Protein AF-A0A244CNV4-F1 (afdb_monomer_lite)

Radius of gyration: 33.6 Å; chains: 1; bounding box: 74×30×123 Å

Foldseek 3Di:
DVLLVLLLVLLVLLVVLLVLLVVLLVCCVVPVDPVSLVSNVVSLVVNLVSLVVNCVSCVVPPVVNVLSVLLNVLSVLLNVLSVQLSVLVVVLVVLVVVLVVLLVVLLVVCVVPVVLNVLSVVLVVVLVVLVPDQFRDLVVNVVVSVVSVVVNCVPDDPVSNVSVVSSVVSSVVNSVSSVQSNRHCCHHSNVSNVVSSVSSVVSSVVSSVVSVVVVVVVVVVVVVVVVVVVVVVVVVVVVVVVVVVVVPDDDD

Sequence (252 aa):
MLTILSATKNTEALTHSLLLLRRHEKDFMLRHKKHYLSEHQTIVKEMQSTISQLKAQLAELDVTYTKLNTILNSIQEYQVAFAHFAQLHQQKYTLMQDIEAQSALISNALADAPLSLIIFHTLSQEIHQALLLPRFDAKENVTHFEHKKAALIAILTPAQHRLFEQYETLIYQLFTLEVKLGSNENKGAEGQLRTSVHFSEQQITQLSLSVRQETETQLRQSGYVMLLSLTIMHCILISLLVFLITRQQPKT

Organism: Pseudoalteromonas ulvae (NCBI:txid107327)

Secondary structure (DSSP, 8-state):
-HHHHHHHHHHHHHHHHHHHHHHHHHHHHHH--THHHHHHHHHHHHHHHHHHHHHHHTTT-HHHHHHHHHHHHHHHHHHHHHHHHHHHHHHHHHHHHHHHHHHHHHHHHTTT-HHHHHHHHHHHHHHHHHHTSSS--HHHHHHHHHHHHHHHHTT--HHHHHHHHHHHHHHHHHHHHHHHHHSSTTSHHHHHHHHHHHHHHHHHHHHHHHHHHHHHHHHHHHHHHHHHHHHHHHHHHHHHHHHHHHHHS---

Structure (mmCIF, N/CA/C/O backbone):
data_AF-A0A244CNV4-F1
#
_entry.id   AF-A0A244CNV4-F1
#
loop_
_atom_site.group_PDB
_atom_site.id
_atom_site.type_symbol
_atom_site.label_atom_id
_atom_site.label_alt_id
_atom_site.label_comp_id
_atom_site.label_asym_id
_atom_site.label_entity_id
_atom_site.label_seq_id
_atom_site.pdbx_PDB_ins_code
_atom_site.Cartn_x
_atom_site.Cartn_y
_atom_site.Cartn_z
_atom_site.occupancy
_atom_site.B_iso_or_equiv
_atom_site.auth_seq_id
_atom_site.auth_comp_id
_atom_site.auth_asym_id
_atom_site.auth_atom_id
_atom_site.pdbx_PDB_model_num
ATOM 1 N N . MET A 1 1 ? -23.952 -5.547 34.673 1.00 58.28 1 MET A N 1
ATOM 2 C CA . MET A 1 1 ? -22.670 -6.259 34.908 1.00 58.28 1 MET A CA 1
ATOM 3 C C . MET A 1 1 ? -22.255 -7.147 33.727 1.00 58.28 1 MET A C 1
ATOM 5 O O . MET A 1 1 ? -21.176 -6.917 33.202 1.00 58.28 1 MET A O 1
ATOM 9 N N . LEU A 1 2 ? -23.083 -8.099 33.259 1.00 62.97 2 LEU A N 1
ATOM 10 C CA . LEU A 1 2 ? -22.736 -8.987 32.126 1.00 62.97 2 LEU A CA 1
ATOM 11 C C . LEU A 1 2 ? -22.475 -8.239 30.802 1.00 62.97 2 LEU A C 1
ATOM 13 O O . LEU A 1 2 ? -21.466 -8.502 30.154 1.00 62.97 2 LEU A O 1
ATOM 17 N N . THR A 1 3 ? -23.316 -7.260 30.446 1.00 74.44 3 THR A N 1
ATOM 18 C CA . THR A 1 3 ? -23.170 -6.452 29.216 1.00 74.44 3 THR A CA 1
ATOM 19 C C . THR A 1 3 ? -21.852 -5.677 29.180 1.00 74.44 3 THR A C 1
ATOM 21 O O . THR A 1 3 ? -21.140 -5.702 28.179 1.00 74.44 3 THR A O 1
ATOM 24 N N . ILE A 1 4 ? -21.474 -5.056 30.301 1.00 73.94 4 ILE A N 1
ATOM 25 C CA . ILE A 1 4 ? -20.216 -4.310 30.417 1.00 73.94 4 ILE A CA 1
ATOM 26 C C . ILE A 1 4 ? -18.999 -5.228 30.328 1.00 73.94 4 ILE A C 1
ATOM 28 O O . ILE A 1 4 ? -18.086 -4.938 29.566 1.00 73.94 4 ILE A O 1
ATOM 32 N N . LEU A 1 5 ? -18.996 -6.357 31.045 1.00 75.56 5 LEU A N 1
ATOM 33 C CA . LEU A 1 5 ? -17.878 -7.302 30.989 1.00 75.56 5 LEU A CA 1
ATOM 34 C C . LEU A 1 5 ? -17.657 -7.822 29.559 1.00 75.56 5 LEU A C 1
ATOM 36 O O . LEU A 1 5 ? -16.520 -7.921 29.098 1.00 75.56 5 LEU A O 1
ATOM 40 N N . SER A 1 6 ? -18.746 -8.109 28.837 1.00 79.44 6 SER A N 1
ATOM 41 C CA . SER A 1 6 ? -18.666 -8.501 27.429 1.00 79.44 6 SER A CA 1
ATOM 42 C C . SER A 1 6 ? -18.181 -7.368 26.519 1.00 79.44 6 SER A C 1
ATOM 44 O O . SER A 1 6 ? -17.376 -7.621 25.625 1.00 79.44 6 SER A O 1
ATOM 46 N N . ALA A 1 7 ? -18.593 -6.122 26.778 1.00 81.19 7 ALA A N 1
ATOM 47 C CA . ALA A 1 7 ? -18.135 -4.963 26.019 1.00 81.19 7 ALA A CA 1
ATOM 48 C C . ALA A 1 7 ? -16.626 -4.739 26.201 1.00 81.19 7 ALA A C 1
ATOM 50 O O . ALA A 1 7 ? -15.919 -4.557 25.212 1.00 81.19 7 ALA A O 1
ATOM 51 N N . THR A 1 8 ? -16.112 -4.852 27.430 1.00 83.81 8 THR A N 1
ATOM 52 C CA . THR A 1 8 ? -14.674 -4.758 27.723 1.00 83.81 8 THR A CA 1
ATOM 53 C C . THR A 1 8 ? -13.888 -5.819 26.957 1.00 83.81 8 THR A C 1
ATOM 55 O O . THR A 1 8 ? -12.985 -5.474 26.194 1.00 83.81 8 THR A O 1
ATOM 58 N N . LYS A 1 9 ? -14.300 -7.091 27.047 1.00 88.69 9 LYS A N 1
ATOM 59 C CA . LYS A 1 9 ? -13.667 -8.196 26.309 1.00 88.69 9 LYS A CA 1
ATOM 60 C C . LYS A 1 9 ? -13.651 -7.953 24.794 1.00 88.69 9 LYS A C 1
ATOM 62 O O . LYS A 1 9 ? -12.641 -8.192 24.136 1.00 88.69 9 LYS A O 1
ATOM 67 N N . ASN A 1 10 ? -14.751 -7.453 24.235 1.00 89.19 10 ASN A N 1
ATOM 68 C CA . ASN A 1 10 ? -14.837 -7.149 22.809 1.00 89.19 10 ASN A CA 1
ATOM 69 C C . ASN A 1 10 ? -13.906 -5.989 22.414 1.00 89.19 10 ASN A C 1
ATOM 71 O O . ASN A 1 10 ? -13.258 -6.058 21.373 1.00 89.19 10 ASN A O 1
ATOM 75 N N . THR A 1 11 ? -13.766 -4.949 23.245 1.00 88.50 11 THR A N 1
ATOM 76 C CA . THR A 1 11 ? -12.802 -3.864 22.975 1.00 88.50 11 THR A CA 1
ATOM 77 C C . THR A 1 11 ? -11.339 -4.312 23.067 1.00 88.50 11 THR A C 1
ATOM 79 O O . THR A 1 11 ? -10.511 -3.866 22.269 1.00 88.50 11 THR A O 1
ATOM 82 N N . GLU A 1 12 ? -11.011 -5.234 23.975 1.00 90.38 12 GLU A N 1
ATOM 83 C CA . GLU A 1 12 ? -9.687 -5.867 24.042 1.00 90.38 12 GLU A CA 1
ATOM 84 C C . GLU A 1 12 ? -9.406 -6.695 22.780 1.00 90.38 12 GLU A C 1
ATOM 86 O O . GLU A 1 12 ? -8.339 -6.565 22.177 1.00 90.38 12 GLU A O 1
ATOM 91 N N . ALA A 1 13 ? -10.390 -7.475 22.318 1.00 92.62 13 ALA A N 1
ATOM 92 C CA . ALA A 1 13 ? -10.289 -8.242 21.078 1.00 92.62 13 ALA A CA 1
ATOM 93 C C . ALA A 1 13 ? -10.075 -7.342 19.846 1.00 92.62 13 ALA A C 1
ATOM 95 O O . ALA A 1 13 ? -9.252 -7.664 18.984 1.00 92.62 13 ALA A O 1
ATOM 96 N N . LEU A 1 14 ? -10.748 -6.187 19.776 1.00 93.75 14 LEU A N 1
ATOM 97 C CA . LEU A 1 14 ? -10.533 -5.199 18.710 1.00 93.75 14 LEU A CA 1
ATOM 98 C C . LEU A 1 14 ? -9.121 -4.608 18.745 1.00 93.75 14 LEU A C 1
ATOM 100 O O . LEU A 1 14 ? -8.489 -4.470 17.699 1.00 93.75 14 LEU A O 1
ATOM 104 N N . THR A 1 15 ? -8.609 -4.308 19.939 1.00 93.06 15 THR A N 1
ATOM 105 C CA . THR A 1 15 ? -7.246 -3.785 20.119 1.00 93.06 15 THR A CA 1
ATOM 106 C C . THR A 1 15 ? -6.203 -4.811 19.675 1.00 93.06 15 THR A C 1
ATOM 108 O O . THR A 1 15 ? -5.272 -4.481 18.945 1.00 93.06 15 THR A O 1
ATOM 111 N N . HIS A 1 16 ? -6.383 -6.080 20.048 1.00 95.38 16 HIS A N 1
ATOM 112 C CA . HIS A 1 16 ? -5.511 -7.165 19.602 1.00 95.38 16 HIS A CA 1
ATOM 113 C C . HIS A 1 16 ? -5.562 -7.364 18.079 1.00 95.38 16 HIS A C 1
ATOM 115 O O . HIS A 1 16 ? -4.523 -7.463 17.426 1.00 95.38 16 HIS A O 1
ATOM 121 N N . SER A 1 17 ? -6.763 -7.371 17.497 1.00 96.06 17 SER A N 1
ATOM 122 C CA . SER A 1 17 ? -6.957 -7.528 16.050 1.00 96.06 17 SER A CA 1
ATOM 123 C C . SER A 1 17 ? -6.261 -6.418 15.265 1.00 96.06 17 SER A C 1
ATOM 125 O O . SER A 1 17 ? -5.604 -6.682 14.262 1.00 96.06 17 SER A O 1
ATOM 127 N N . LEU A 1 18 ? -6.309 -5.183 15.765 1.00 94.88 18 LEU A N 1
ATOM 128 C CA . LEU A 1 18 ? -5.608 -4.055 15.165 1.00 94.88 18 LEU A CA 1
ATOM 129 C C . LEU A 1 18 ? -4.084 -4.255 15.124 1.00 94.88 18 LEU A C 1
ATOM 131 O O . LEU A 1 18 ? -3.453 -3.966 14.107 1.00 94.88 18 LEU A O 1
ATOM 135 N N . LEU A 1 19 ? -3.492 -4.809 16.188 1.00 95.50 19 LEU A N 1
ATOM 136 C CA . LEU A 1 19 ? -2.065 -5.153 16.214 1.00 95.50 19 LEU A CA 1
ATOM 137 C C . LEU A 1 19 ? -1.717 -6.250 15.199 1.00 95.50 19 LEU A C 1
ATOM 139 O O . LEU A 1 19 ? -0.646 -6.204 14.590 1.00 95.50 19 LEU A O 1
ATOM 143 N N . LEU A 1 20 ? -2.612 -7.219 14.986 1.00 96.44 20 LEU A N 1
ATOM 144 C CA . LEU A 1 20 ? -2.440 -8.227 13.939 1.00 96.44 20 LEU A CA 1
ATOM 145 C C . LEU A 1 20 ? -2.527 -7.609 12.541 1.00 96.44 20 LEU A C 1
ATOM 147 O O . LEU A 1 20 ? -1.660 -7.892 11.717 1.00 96.44 20 LEU A O 1
ATOM 151 N N . LEU A 1 21 ? -3.486 -6.710 12.280 1.00 96.38 21 LEU A N 1
ATOM 152 C CA . LEU A 1 21 ? -3.553 -5.984 11.004 1.00 96.38 21 LEU A CA 1
ATOM 153 C C . LEU A 1 21 ? -2.239 -5.247 10.715 1.00 96.38 21 LEU A C 1
ATOM 155 O O . LEU A 1 21 ? -1.691 -5.386 9.624 1.00 96.38 21 LEU A O 1
ATOM 159 N N . ARG A 1 22 ? -1.695 -4.529 11.709 1.00 95.62 22 ARG A N 1
ATOM 160 C CA . ARG A 1 22 ? -0.387 -3.851 11.618 1.00 95.62 22 ARG A CA 1
ATOM 161 C C . ARG A 1 22 ? 0.747 -4.817 11.302 1.00 95.62 22 ARG A C 1
ATOM 163 O O . ARG A 1 22 ? 1.649 -4.480 10.541 1.00 95.62 22 ARG A O 1
ATOM 170 N N . ARG A 1 23 ? 0.735 -6.000 11.919 1.00 96.50 23 ARG A N 1
ATOM 171 C CA . ARG A 1 23 ? 1.749 -7.032 11.684 1.00 96.50 23 ARG A CA 1
ATOM 172 C C . ARG A 1 23 ? 1.694 -7.525 10.241 1.00 96.50 23 ARG A C 1
ATOM 174 O O . ARG A 1 23 ? 2.716 -7.460 9.570 1.00 96.50 23 ARG A O 1
ATOM 181 N N . HIS A 1 24 ? 0.523 -7.939 9.757 1.00 95.81 24 HIS A N 1
ATOM 182 C CA . HIS A 1 24 ? 0.368 -8.421 8.381 1.00 95.81 24 HIS A CA 1
ATOM 183 C C . HIS A 1 24 ? 0.689 -7.329 7.348 1.00 95.81 24 HIS A C 1
ATOM 185 O O . HIS A 1 24 ? 1.320 -7.621 6.335 1.00 95.81 24 HIS A O 1
ATOM 191 N N . GLU A 1 25 ? 0.330 -6.068 7.614 1.00 96.00 25 GLU A N 1
ATOM 192 C CA . GLU A 1 25 ? 0.728 -4.922 6.783 1.00 96.00 25 GLU A CA 1
ATOM 193 C C . GLU A 1 25 ? 2.257 -4.796 6.690 1.00 96.00 25 GLU A C 1
ATOM 195 O O . GLU A 1 25 ? 2.814 -4.771 5.592 1.00 96.00 25 GLU A O 1
ATOM 200 N N . LYS A 1 26 ? 2.953 -4.772 7.834 1.00 94.62 26 LYS A N 1
ATOM 201 C CA . LYS A 1 26 ? 4.420 -4.662 7.879 1.00 94.62 26 LYS A CA 1
ATOM 202 C C . LYS A 1 26 ? 5.111 -5.858 7.234 1.00 94.62 26 LYS A C 1
ATOM 204 O O . LYS A 1 26 ? 6.075 -5.687 6.493 1.00 94.62 26 LYS A O 1
ATOM 209 N N . ASP A 1 27 ? 4.616 -7.066 7.480 1.00 96.31 27 ASP A N 1
ATOM 210 C CA . ASP A 1 27 ? 5.144 -8.271 6.849 1.00 96.31 27 ASP A CA 1
ATOM 211 C C . ASP A 1 27 ? 4.937 -8.255 5.326 1.00 96.31 27 ASP A C 1
ATOM 213 O O . ASP A 1 27 ? 5.832 -8.666 4.582 1.00 96.31 27 ASP A O 1
ATOM 217 N N . PHE A 1 28 ? 3.811 -7.720 4.838 1.00 95.31 28 PHE A N 1
ATOM 218 C CA . PHE A 1 28 ? 3.616 -7.479 3.410 1.00 95.31 28 PHE A CA 1
ATOM 219 C C . PHE A 1 28 ? 4.629 -6.470 2.862 1.00 95.31 28 PHE A C 1
ATOM 221 O O . PHE A 1 28 ? 5.240 -6.739 1.831 1.00 95.31 28 PHE A O 1
ATOM 228 N N . MET A 1 29 ? 4.846 -5.343 3.543 1.00 89.88 29 MET A N 1
ATOM 229 C CA . MET A 1 29 ? 5.815 -4.328 3.112 1.00 89.88 29 MET A CA 1
ATOM 230 C C . MET A 1 29 ? 7.244 -4.877 3.037 1.00 89.88 29 MET A C 1
ATOM 232 O O . MET A 1 29 ? 7.992 -4.498 2.144 1.00 89.88 29 MET A O 1
ATOM 236 N N . LEU A 1 30 ? 7.616 -5.792 3.935 1.00 89.81 30 LEU A N 1
ATOM 237 C CA . LEU A 1 30 ? 8.957 -6.382 3.978 1.00 89.81 30 LEU A CA 1
ATOM 238 C C . LEU A 1 30 ? 9.156 -7.544 3.000 1.00 89.81 30 LEU A C 1
ATOM 240 O O . LEU A 1 30 ? 10.283 -7.826 2.598 1.00 89.81 30 LEU A O 1
ATOM 244 N N . ARG A 1 31 ? 8.093 -8.293 2.687 1.00 92.00 31 ARG A N 1
ATOM 245 C CA . ARG A 1 31 ? 8.207 -9.592 1.997 1.00 92.00 31 ARG A CA 1
ATOM 246 C C . ARG A 1 31 ? 7.434 -9.663 0.684 1.00 92.00 31 ARG A C 1
ATOM 248 O O . ARG A 1 31 ? 7.601 -10.635 -0.046 1.00 92.00 31 ARG A O 1
ATOM 255 N N . HIS A 1 32 ? 6.546 -8.707 0.424 1.00 88.62 32 HIS A N 1
ATOM 256 C CA . HIS A 1 32 ? 5.694 -8.597 -0.766 1.00 88.62 32 HIS A CA 1
ATOM 257 C C . HIS A 1 32 ? 4.866 -9.854 -1.082 1.00 88.62 32 HIS A C 1
ATOM 259 O O . HIS A 1 32 ? 4.530 -10.132 -2.231 1.00 88.62 32 HIS A O 1
ATOM 265 N N . LYS A 1 33 ? 4.519 -10.654 -0.063 1.00 91.25 33 LYS A N 1
ATOM 266 C CA . LYS A 1 33 ? 3.776 -11.905 -0.264 1.00 91.25 33 LYS A CA 1
ATOM 267 C C . LYS A 1 33 ? 2.270 -11.678 -0.185 1.00 91.25 33 LYS A C 1
ATOM 269 O O . LYS A 1 33 ? 1.752 -11.240 0.837 1.00 91.25 33 LYS A O 1
ATOM 274 N N . LYS A 1 34 ? 1.552 -12.119 -1.220 1.00 90.50 34 LYS A N 1
ATOM 275 C CA . LYS A 1 34 ? 0.092 -11.967 -1.347 1.00 90.50 34 LYS A CA 1
ATOM 276 C C . LYS A 1 34 ? -0.727 -12.536 -0.175 1.00 90.50 34 LYS A C 1
ATOM 278 O O . LYS A 1 34 ? -1.786 -11.995 0.119 1.00 90.50 34 LYS A O 1
ATOM 283 N N . HIS A 1 35 ? -0.262 -13.589 0.507 1.00 94.12 35 HIS A N 1
ATOM 284 C CA . HIS A 1 35 ? -1.018 -14.201 1.615 1.00 94.12 35 HIS A CA 1
ATOM 285 C C . HIS A 1 35 ? -1.283 -13.240 2.791 1.00 94.12 35 HIS A C 1
ATOM 287 O O . HIS A 1 35 ? -2.326 -13.349 3.434 1.00 94.12 35 HIS A O 1
ATOM 293 N N . TYR A 1 36 ? -0.428 -12.237 3.011 1.00 94.81 36 TYR A N 1
ATOM 294 C CA . TYR A 1 36 ? -0.656 -11.224 4.044 1.00 94.81 36 TYR A CA 1
ATOM 295 C C . TYR A 1 36 ? -1.911 -10.375 3.783 1.00 94.81 36 TYR A C 1
ATOM 297 O O . TYR A 1 36 ? -2.551 -9.923 4.728 1.00 94.81 36 TYR A O 1
ATOM 305 N N . LEU A 1 37 ? -2.330 -10.210 2.519 1.00 92.75 37 LEU A N 1
ATOM 306 C CA . LEU A 1 37 ? -3.592 -9.535 2.189 1.00 92.75 37 LEU A CA 1
ATOM 307 C C . LEU A 1 37 ? -4.787 -10.382 2.621 1.00 92.75 37 LEU A C 1
ATOM 309 O O . LEU A 1 37 ? -5.737 -9.850 3.188 1.00 92.75 37 LEU A O 1
ATOM 313 N N . SER A 1 38 ? -4.751 -11.693 2.366 1.00 94.19 38 SER A N 1
ATOM 314 C CA . SER A 1 38 ? -5.836 -12.592 2.775 1.00 94.19 38 SER A CA 1
ATOM 315 C C . SER A 1 38 ? -5.941 -12.719 4.295 1.00 94.19 38 SER A C 1
ATOM 317 O O . SER A 1 38 ? -7.051 -12.737 4.828 1.00 94.19 38 SER A O 1
ATOM 319 N N . GLU A 1 39 ? -4.810 -12.748 5.004 1.00 96.38 39 GLU A N 1
ATOM 320 C CA . GLU A 1 39 ? -4.794 -12.734 6.471 1.00 96.38 39 GLU A CA 1
ATOM 321 C C . GLU A 1 39 ? -5.369 -11.419 7.008 1.00 96.38 39 GLU A C 1
ATOM 323 O O . GLU A 1 39 ? -6.309 -11.437 7.801 1.00 96.38 39 GLU A O 1
ATOM 328 N N . HIS A 1 40 ? -4.915 -10.276 6.483 1.00 96.19 40 HIS A N 1
ATOM 329 C CA . HIS A 1 40 ? -5.463 -8.966 6.833 1.00 96.19 40 HIS A CA 1
ATOM 330 C C . HIS A 1 40 ? -6.982 -8.891 6.594 1.00 96.19 40 HIS A C 1
ATOM 332 O O . HIS A 1 40 ? -7.732 -8.420 7.445 1.00 96.19 40 HIS A O 1
ATOM 338 N N . GLN A 1 41 ? -7.475 -9.380 5.452 1.00 95.19 41 GLN A N 1
ATOM 339 C CA . GLN A 1 41 ? -8.911 -9.419 5.151 1.00 95.19 41 GLN A CA 1
ATOM 340 C C . GLN A 1 41 ? -9.701 -10.308 6.118 1.00 95.19 41 GLN A C 1
ATOM 342 O O . GLN A 1 41 ? -10.852 -9.997 6.422 1.00 95.19 41 GLN A O 1
ATOM 347 N N . THR A 1 42 ? -9.104 -11.402 6.589 1.00 97.31 42 THR A N 1
ATOM 348 C CA . THR A 1 42 ? -9.731 -12.305 7.563 1.00 97.31 42 THR A CA 1
ATOM 349 C C . THR A 1 42 ? -9.909 -11.598 8.902 1.00 97.31 42 THR A C 1
ATOM 351 O O . THR A 1 42 ? -11.028 -11.527 9.405 1.00 97.31 42 THR A O 1
ATOM 354 N N . ILE A 1 43 ? -8.854 -10.954 9.405 1.00 97.31 43 ILE A N 1
ATOM 355 C CA . ILE A 1 43 ? -8.912 -10.182 10.652 1.00 97.31 43 ILE A CA 1
ATOM 356 C C . ILE A 1 43 ? -9.904 -9.010 10.543 1.00 97.31 43 ILE A C 1
ATOM 358 O O . ILE A 1 43 ? -10.674 -8.765 11.469 1.00 97.31 43 ILE A O 1
ATOM 362 N N . VAL A 1 44 ? -9.976 -8.316 9.398 1.00 97.25 44 VAL A N 1
ATOM 363 C CA . VAL A 1 44 ? -10.988 -7.261 9.180 1.00 97.25 44 VAL A CA 1
ATOM 364 C C . VAL A 1 44 ? -12.415 -7.803 9.334 1.00 97.25 44 VAL A C 1
ATOM 366 O O . VAL A 1 44 ? -13.240 -7.166 9.990 1.00 97.25 44 VAL A O 1
ATOM 369 N N . LYS A 1 45 ? -12.716 -8.990 8.790 1.00 96.50 45 LYS A N 1
ATOM 370 C CA . LYS A 1 45 ? -14.041 -9.621 8.938 1.00 96.50 45 LYS A CA 1
ATOM 371 C C . LYS A 1 45 ? -14.350 -9.973 10.395 1.00 96.50 45 LYS A C 1
ATOM 373 O O . LYS A 1 45 ? -15.477 -9.770 10.849 1.00 96.50 45 LYS A O 1
ATOM 378 N N . GLU A 1 46 ? -13.362 -10.463 11.139 1.00 95.50 46 GLU A N 1
ATOM 379 C CA . GLU A 1 46 ? -13.497 -10.747 12.575 1.00 95.50 46 GLU A CA 1
ATOM 380 C C . GLU A 1 46 ? -13.792 -9.472 13.378 1.00 95.50 46 GLU A C 1
ATOM 382 O O . GLU A 1 46 ? -14.690 -9.455 14.226 1.00 95.50 46 GLU A O 1
ATOM 387 N N . MET A 1 47 ? -13.108 -8.369 13.061 1.00 95.94 47 MET A N 1
ATOM 388 C CA . MET A 1 47 ? -13.367 -7.065 13.676 1.00 95.94 47 MET A CA 1
ATOM 389 C C . MET A 1 47 ? -14.774 -6.557 13.360 1.00 95.94 47 MET A C 1
ATOM 391 O O . MET A 1 47 ? -15.485 -6.131 14.268 1.00 95.94 47 MET A O 1
ATOM 395 N N . GLN A 1 48 ? -15.216 -6.650 12.103 1.00 95.00 48 GLN A N 1
ATOM 396 C CA . GLN A 1 48 ? -16.574 -6.266 11.699 1.00 95.00 48 GLN A CA 1
ATOM 397 C C . GLN A 1 48 ? -17.645 -7.076 12.445 1.00 95.00 48 GLN A C 1
ATOM 399 O O . GLN A 1 48 ? -18.644 -6.513 12.904 1.00 95.00 48 GLN A O 1
ATOM 404 N N . SER A 1 49 ? -17.420 -8.382 12.627 1.00 94.00 49 SER A N 1
ATOM 405 C CA . SER A 1 49 ? -18.298 -9.242 13.428 1.00 94.00 49 SER A CA 1
ATOM 406 C C . SER A 1 49 ? -18.330 -8.803 14.895 1.00 94.00 49 SER A C 1
ATOM 408 O O . SER A 1 49 ? -19.406 -8.601 15.459 1.00 94.00 49 SER A O 1
ATOM 410 N N . THR A 1 50 ? -17.161 -8.552 15.489 1.00 92.94 50 THR A N 1
ATOM 411 C CA . THR A 1 50 ? -17.029 -8.089 16.881 1.00 92.94 50 THR A CA 1
ATOM 412 C C . THR A 1 50 ? -17.735 -6.749 17.105 1.00 92.94 50 THR A C 1
ATOM 414 O O . THR A 1 50 ? -18.458 -6.578 18.086 1.00 92.94 50 THR A O 1
ATOM 417 N N . ILE A 1 51 ? -17.598 -5.799 16.174 1.00 91.88 51 ILE A N 1
ATOM 418 C CA . ILE A 1 51 ? -18.283 -4.501 16.254 1.00 91.88 51 ILE A CA 1
ATOM 419 C C . ILE A 1 51 ? -19.800 -4.666 16.106 1.00 91.88 51 ILE A C 1
ATOM 421 O O . ILE A 1 51 ? -20.562 -4.013 16.816 1.00 91.88 51 ILE A O 1
ATOM 425 N N . SER A 1 52 ? -20.257 -5.570 15.238 1.00 89.06 52 SER A N 1
ATOM 426 C CA . SER A 1 52 ? -21.686 -5.872 15.095 1.00 89.06 52 SER A CA 1
ATOM 427 C C . SER A 1 52 ? -22.274 -6.473 16.380 1.00 89.06 52 SER A C 1
ATOM 429 O O . SER A 1 52 ? -23.379 -6.108 16.779 1.00 89.06 52 SER A O 1
ATOM 431 N N . GLN A 1 53 ? -21.520 -7.333 17.076 1.00 86.88 53 GLN A N 1
ATOM 432 C CA . GLN A 1 53 ? -21.910 -7.864 18.388 1.00 86.88 53 GLN A CA 1
ATOM 433 C C . GLN A 1 53 ? -21.977 -6.759 19.451 1.00 86.88 53 GLN A C 1
ATOM 435 O O . GLN A 1 53 ? -22.978 -6.656 20.158 1.00 86.88 53 GLN A O 1
ATOM 440 N N . LEU A 1 54 ? -20.964 -5.886 19.518 1.00 86.38 54 LEU A N 1
ATOM 441 C CA . LEU A 1 54 ? -20.969 -4.709 20.399 1.00 86.38 54 LEU A CA 1
ATOM 442 C C . LEU A 1 54 ? -22.187 -3.815 20.149 1.00 86.38 54 LEU A C 1
ATOM 444 O O . LEU A 1 54 ? -22.826 -3.352 21.090 1.00 86.38 54 LEU A O 1
ATOM 448 N N . LYS A 1 55 ? -22.537 -3.603 18.881 1.00 84.88 55 LYS A N 1
ATOM 449 C CA . LYS A 1 55 ? -23.677 -2.780 18.474 1.00 84.88 55 LYS A CA 1
ATOM 450 C C . LYS A 1 55 ? -25.005 -3.348 18.972 1.00 84.88 55 LYS A C 1
ATOM 452 O O . LYS A 1 55 ? -25.828 -2.593 19.475 1.00 84.88 55 LYS A O 1
ATOM 457 N N . ALA A 1 56 ? -25.190 -4.666 18.889 1.00 82.94 56 ALA A N 1
ATOM 458 C CA . ALA A 1 56 ? -26.372 -5.333 19.432 1.00 82.94 56 ALA A CA 1
ATOM 459 C C . ALA A 1 56 ? -26.438 -5.249 20.969 1.00 82.94 56 ALA A C 1
ATOM 461 O O . ALA A 1 56 ? -27.515 -5.090 21.534 1.00 82.94 56 ALA A O 1
ATOM 462 N N . GLN A 1 57 ? -25.289 -5.322 21.647 1.00 78.38 57 GLN A N 1
ATOM 463 C CA . GLN A 1 57 ? -25.200 -5.276 23.112 1.00 78.38 57 GLN A CA 1
ATOM 464 C C . GLN A 1 57 ? -25.406 -3.874 23.698 1.00 78.38 57 GLN A C 1
ATOM 466 O O . GLN A 1 57 ? -25.820 -3.747 24.847 1.00 78.38 57 GLN A O 1
ATOM 471 N N . LEU A 1 58 ? -25.094 -2.830 22.929 1.00 74.94 58 LEU A N 1
ATOM 472 C CA . LEU A 1 58 ? -25.096 -1.434 23.375 1.00 74.94 58 LEU A CA 1
ATOM 473 C C . LEU A 1 58 ? -26.261 -0.634 22.769 1.00 74.94 58 LEU A C 1
ATOM 475 O O . LEU A 1 58 ? -26.217 0.592 22.752 1.00 74.94 58 LEU A O 1
ATOM 479 N N . ALA A 1 59 ? -27.302 -1.323 22.287 1.00 70.19 59 ALA A N 1
ATOM 480 C CA . ALA A 1 59 ? -28.440 -0.737 21.575 1.00 70.19 59 ALA A CA 1
ATOM 481 C C . ALA A 1 59 ? -29.230 0.315 22.385 1.00 70.19 59 ALA A C 1
ATOM 483 O O . ALA A 1 59 ? -29.888 1.160 21.789 1.00 70.19 59 ALA A O 1
ATOM 484 N N . GLU A 1 60 ? -29.136 0.307 23.719 1.00 63.91 60 GLU A N 1
ATOM 485 C CA . GLU A 1 60 ? -29.783 1.299 24.597 1.00 63.91 60 GLU A CA 1
ATOM 486 C C . GLU A 1 60 ? -28.951 2.585 24.806 1.00 63.91 60 GLU A C 1
ATOM 488 O O . GLU A 1 60 ? -29.414 3.529 25.442 1.00 63.91 60 GLU A O 1
ATOM 493 N N . LEU A 1 61 ? -27.725 2.653 24.269 1.00 65.25 61 LEU A N 1
ATOM 494 C CA . LEU A 1 61 ? -26.795 3.777 24.435 1.00 65.25 61 LEU A CA 1
ATOM 495 C C . LEU A 1 61 ? -26.550 4.471 23.084 1.00 65.25 61 LEU A C 1
ATOM 497 O O . LEU A 1 61 ? -25.581 4.174 22.385 1.00 65.25 61 LEU A O 1
ATOM 501 N N . ASP A 1 62 ? -27.410 5.426 22.726 1.00 64.88 62 ASP A N 1
ATOM 502 C CA . ASP A 1 62 ? -27.445 6.101 21.411 1.00 64.88 62 ASP A CA 1
ATOM 503 C C . ASP A 1 62 ? -26.083 6.697 20.968 1.00 64.88 62 ASP A C 1
ATOM 505 O O . ASP A 1 62 ? -25.630 6.525 19.834 1.00 64.88 62 ASP A O 1
ATOM 509 N N . VAL A 1 63 ? -25.326 7.287 21.904 1.00 61.03 63 VAL A N 1
ATOM 510 C CA . VAL A 1 63 ? -23.974 7.842 21.656 1.00 61.03 63 VAL A CA 1
ATOM 511 C C . VAL A 1 63 ? -22.968 6.767 21.206 1.00 61.03 63 VAL A C 1
ATOM 513 O O . VAL A 1 63 ? -22.022 7.051 20.465 1.00 61.03 63 VAL A O 1
ATOM 516 N N . THR A 1 64 ? -23.164 5.519 21.623 1.00 70.94 64 THR A N 1
ATOM 517 C CA . THR A 1 64 ? -22.297 4.386 21.282 1.00 70.94 64 THR A CA 1
ATOM 518 C C . THR A 1 64 ? -22.563 3.882 19.865 1.00 70.94 64 THR A C 1
ATOM 520 O O . THR A 1 64 ? -21.626 3.492 19.168 1.00 70.94 64 THR A O 1
ATOM 523 N N . TYR A 1 65 ? -23.809 3.959 19.394 1.00 73.81 65 TYR A N 1
ATOM 524 C CA . TYR A 1 65 ? -24.198 3.505 18.059 1.00 73.81 65 TYR A CA 1
ATOM 525 C C . TYR A 1 65 ? -23.456 4.266 16.950 1.00 73.81 65 TYR A C 1
ATOM 527 O O . TYR A 1 65 ? -22.882 3.658 16.042 1.00 73.81 65 TYR A O 1
ATOM 535 N N . THR A 1 66 ? -23.405 5.597 17.054 1.00 79.56 66 THR A N 1
ATOM 536 C CA . THR A 1 66 ? -22.704 6.454 16.085 1.00 79.56 66 THR A CA 1
ATOM 537 C C . THR A 1 66 ? -21.200 6.181 16.077 1.00 79.56 66 THR A C 1
ATOM 539 O O . THR A 1 66 ? -20.622 6.000 15.008 1.00 79.56 66 THR A O 1
ATOM 542 N N . LYS A 1 67 ? -20.573 6.047 17.256 1.00 84.56 67 LYS A N 1
ATOM 543 C CA . LYS A 1 67 ? -19.142 5.708 17.374 1.00 84.56 67 LYS A CA 1
ATOM 544 C C . LYS A 1 67 ? -18.808 4.358 16.733 1.00 84.56 67 LYS A C 1
ATOM 546 O O . LYS A 1 67 ? -17.808 4.250 16.029 1.00 84.56 67 LYS A O 1
ATOM 551 N N . LEU A 1 68 ? -19.641 3.336 16.936 1.00 88.06 68 LEU A N 1
ATOM 552 C CA . LEU A 1 68 ? -19.416 2.006 16.358 1.00 88.06 68 LEU A CA 1
ATOM 553 C C . LEU A 1 68 ? -19.528 2.006 14.827 1.00 88.06 68 LEU A C 1
ATOM 555 O O . LEU A 1 68 ? -18.743 1.326 14.168 1.00 88.06 68 LEU A O 1
ATOM 559 N N . ASN A 1 69 ? -20.439 2.794 14.245 1.00 89.88 69 ASN A N 1
ATOM 560 C CA . ASN A 1 69 ? -20.494 2.956 12.787 1.00 89.88 69 ASN A CA 1
ATOM 561 C C . ASN A 1 69 ? -19.252 3.681 12.250 1.00 89.88 69 ASN A C 1
ATOM 563 O O . ASN A 1 69 ? -18.710 3.271 11.227 1.00 89.88 69 ASN A O 1
ATOM 567 N N . THR A 1 70 ? -18.758 4.705 12.954 1.00 92.00 70 THR A N 1
ATOM 568 C CA . THR A 1 70 ? -17.496 5.370 12.591 1.00 92.00 70 THR A CA 1
ATOM 569 C C . THR A 1 70 ? -16.323 4.389 12.597 1.00 92.00 70 THR A C 1
ATOM 571 O O . THR A 1 70 ? -15.507 4.419 11.680 1.00 92.00 70 THR A O 1
ATOM 574 N N . ILE A 1 71 ? -16.257 3.481 13.576 1.00 93.69 71 ILE A N 1
ATOM 575 C CA . ILE A 1 71 ? -15.213 2.443 13.643 1.00 93.69 71 ILE A CA 1
ATOM 576 C C . ILE A 1 71 ? -15.357 1.419 12.510 1.00 93.69 71 ILE A C 1
ATOM 578 O O . ILE A 1 71 ? -14.361 1.009 11.922 1.00 93.69 71 ILE A O 1
ATOM 582 N N . LEU A 1 72 ? -16.580 0.996 12.175 1.00 94.19 72 LEU A N 1
ATOM 583 C CA . LEU A 1 72 ? -16.799 0.107 11.026 1.00 94.19 72 LEU A CA 1
ATOM 584 C C . LEU A 1 72 ? -16.293 0.742 9.729 1.00 94.19 72 LEU A C 1
ATOM 586 O O . LEU A 1 72 ? -15.591 0.087 8.959 1.00 94.19 72 LEU A O 1
ATOM 590 N N . ASN A 1 73 ? -16.620 2.017 9.519 1.00 95.44 73 ASN A N 1
ATOM 591 C CA . ASN A 1 73 ? -16.186 2.758 8.343 1.00 95.44 73 ASN A CA 1
ATOM 592 C C . ASN A 1 73 ? -14.663 2.932 8.322 1.00 95.44 73 ASN A C 1
ATOM 594 O O . ASN A 1 73 ? -14.052 2.666 7.293 1.00 95.44 73 ASN A O 1
ATOM 598 N N . SER A 1 74 ? -14.034 3.282 9.451 1.00 96.50 74 SER A N 1
ATOM 599 C CA . SER A 1 74 ? -12.577 3.455 9.512 1.00 96.50 74 SER A CA 1
ATOM 600 C C . SER A 1 74 ? -11.820 2.163 9.194 1.00 96.50 74 SER A C 1
ATOM 602 O O . SER A 1 74 ? -10.859 2.182 8.428 1.00 96.50 74 SER A O 1
ATOM 604 N N . ILE A 1 75 ? -12.295 1.019 9.696 1.00 96.38 75 ILE A N 1
ATOM 605 C CA . ILE A 1 75 ? -11.711 -0.294 9.392 1.00 96.38 75 ILE A CA 1
ATOM 606 C C . ILE A 1 75 ? -11.912 -0.680 7.923 1.00 96.38 75 ILE A C 1
ATOM 608 O O . ILE A 1 75 ? -11.012 -1.263 7.313 1.00 96.38 75 ILE A O 1
ATOM 612 N N . GLN A 1 76 ? -13.057 -0.332 7.330 1.00 96.19 76 GLN A N 1
ATOM 613 C CA . GLN A 1 76 ? -13.300 -0.550 5.905 1.00 96.19 76 GLN A CA 1
ATOM 614 C C . GLN A 1 76 ? -12.380 0.320 5.036 1.00 96.19 76 GLN A C 1
ATOM 616 O O . GLN A 1 76 ? -11.793 -0.177 4.075 1.00 96.19 76 GLN A O 1
ATOM 621 N N . GLU A 1 77 ? -12.219 1.596 5.384 1.00 96.94 77 GLU A N 1
ATOM 622 C CA . GLU A 1 77 ? -11.290 2.514 4.718 1.00 96.94 77 GLU A CA 1
ATOM 623 C C . GLU A 1 77 ? -9.849 2.015 4.824 1.00 96.94 77 GLU A C 1
ATOM 625 O O . GLU A 1 77 ? -9.136 1.985 3.822 1.00 96.94 77 GLU A O 1
ATOM 630 N N . TYR A 1 78 ? -9.442 1.537 6.003 1.00 97.31 78 TYR A N 1
ATOM 631 C CA . TYR A 1 78 ? -8.125 0.947 6.210 1.00 97.31 78 TYR A CA 1
ATOM 632 C C . TYR A 1 78 ? -7.908 -0.302 5.341 1.00 97.31 78 TYR A C 1
ATOM 634 O O . TYR A 1 78 ? -6.889 -0.414 4.657 1.00 97.31 78 TYR A O 1
ATOM 642 N N . GLN A 1 79 ? -8.886 -1.210 5.275 1.00 97.25 79 GLN A N 1
ATOM 643 C CA . GLN A 1 79 ? -8.818 -2.381 4.397 1.00 97.25 79 GLN A CA 1
ATOM 644 C C . GLN A 1 79 ? -8.643 -1.989 2.922 1.00 97.25 79 GLN A C 1
ATOM 646 O O . GLN A 1 79 ? -7.824 -2.585 2.219 1.00 97.25 79 GLN A O 1
ATOM 651 N N . VAL A 1 80 ? -9.416 -1.007 2.452 1.00 97.50 80 VAL A N 1
ATOM 652 C CA . VAL A 1 80 ? -9.359 -0.525 1.065 1.00 97.50 80 VAL A CA 1
ATOM 653 C C . VAL A 1 80 ? -8.010 0.130 0.776 1.00 97.50 80 VAL A C 1
ATOM 655 O O . VAL A 1 80 ? -7.393 -0.181 -0.243 1.00 97.50 80 VAL A O 1
ATOM 658 N N . ALA A 1 81 ? -7.521 0.979 1.682 1.00 97.31 81 ALA A N 1
ATOM 659 C CA . ALA A 1 81 ? -6.230 1.638 1.538 1.00 97.31 81 ALA A CA 1
ATOM 660 C C . ALA A 1 81 ? -5.082 0.620 1.475 1.00 97.31 81 ALA A C 1
ATOM 662 O O . ALA A 1 81 ? -4.225 0.716 0.595 1.00 97.31 81 ALA A O 1
ATOM 663 N N . PHE A 1 82 ? -5.098 -0.402 2.340 1.00 97.44 82 PHE A N 1
ATOM 664 C CA . PHE A 1 82 ? -4.077 -1.449 2.327 1.00 97.44 82 PHE A CA 1
ATOM 665 C C . PHE A 1 82 ? -4.131 -2.289 1.046 1.00 97.44 82 PHE A C 1
ATOM 667 O O . PHE A 1 82 ? -3.095 -2.558 0.440 1.00 97.44 82 PHE A O 1
ATOM 674 N N . ALA A 1 83 ? -5.329 -2.661 0.584 1.00 96.62 83 ALA A N 1
ATOM 675 C CA . ALA A 1 83 ? -5.490 -3.401 -0.665 1.00 96.62 83 ALA A CA 1
ATOM 676 C C . ALA A 1 83 ? -4.968 -2.609 -1.876 1.00 96.62 83 ALA A C 1
ATOM 678 O O . ALA A 1 83 ? -4.274 -3.172 -2.723 1.00 96.62 83 ALA A O 1
ATOM 679 N N . HIS A 1 84 ? -5.256 -1.305 -1.936 1.00 96.75 84 HIS A N 1
ATOM 680 C CA . HIS A 1 84 ? -4.760 -0.422 -2.990 1.00 96.75 84 HIS A CA 1
ATOM 681 C C . HIS A 1 84 ? -3.231 -0.294 -2.952 1.00 96.75 84 HIS A C 1
ATOM 683 O O . HIS A 1 84 ? -2.573 -0.513 -3.969 1.00 96.75 84 HIS A O 1
ATOM 689 N N . PHE A 1 85 ? -2.655 -0.024 -1.777 1.00 95.94 85 PHE A N 1
ATOM 690 C CA . PHE A 1 85 ? -1.205 0.016 -1.577 1.00 95.94 85 PHE A CA 1
ATOM 691 C C . PHE A 1 85 ? -0.532 -1.289 -2.029 1.00 95.94 85 PHE A C 1
ATOM 693 O O . PHE A 1 85 ? 0.425 -1.278 -2.806 1.00 95.94 85 PHE A O 1
ATOM 700 N N . ALA A 1 86 ? -1.076 -2.430 -1.606 1.00 95.94 86 ALA A N 1
ATOM 701 C CA . ALA A 1 86 ? -0.534 -3.731 -1.955 1.00 95.94 86 ALA A CA 1
ATOM 702 C C . ALA A 1 86 ? -0.617 -4.043 -3.453 1.00 95.94 86 ALA A C 1
ATOM 704 O O . ALA A 1 86 ? 0.308 -4.632 -4.017 1.00 95.94 86 ALA A O 1
ATOM 705 N N . GLN A 1 87 ? -1.698 -3.626 -4.113 1.00 95.38 87 GLN A N 1
ATOM 706 C CA . GLN A 1 87 ? -1.839 -3.755 -5.558 1.00 95.38 87 GLN A CA 1
ATOM 707 C C . GLN A 1 87 ? -0.749 -2.970 -6.298 1.00 95.38 87 GLN A C 1
ATOM 709 O O . GLN A 1 87 ? -0.129 -3.518 -7.209 1.00 95.38 87 GLN A O 1
ATOM 714 N N . LEU A 1 88 ? -0.494 -1.719 -5.909 1.00 95.69 88 LEU A N 1
ATOM 715 C CA . LEU A 1 88 ? 0.545 -0.898 -6.535 1.00 95.69 88 LEU A CA 1
ATOM 716 C C . LEU A 1 88 ? 1.944 -1.498 -6.324 1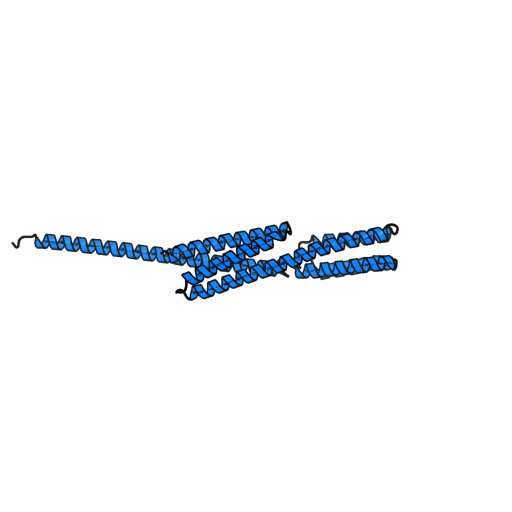.00 95.69 88 LEU A C 1
ATOM 718 O O . LEU A 1 88 ? 2.735 -1.545 -7.263 1.00 95.69 88 LEU A O 1
ATOM 722 N N . HIS A 1 89 ? 2.236 -2.035 -5.135 1.00 92.81 89 HIS A N 1
ATOM 723 C CA . HIS A 1 89 ? 3.497 -2.742 -4.880 1.00 92.81 89 HIS A CA 1
ATOM 724 C C . HIS A 1 89 ? 3.664 -3.990 -5.749 1.00 92.81 89 HIS A C 1
ATOM 726 O O . HIS A 1 89 ? 4.745 -4.235 -6.281 1.00 92.81 89 HIS A O 1
ATOM 732 N N . GLN A 1 90 ? 2.596 -4.771 -5.927 1.00 92.88 90 GLN A N 1
ATOM 733 C CA . GLN A 1 90 ? 2.630 -5.939 -6.802 1.00 92.88 90 GLN A CA 1
ATOM 734 C C . GLN A 1 90 ? 2.864 -5.537 -8.265 1.00 92.88 90 GLN A C 1
ATOM 736 O O . GLN A 1 90 ? 3.646 -6.187 -8.955 1.00 92.88 90 GLN A O 1
ATOM 741 N N . GLN A 1 91 ? 2.222 -4.457 -8.723 1.00 94.94 91 GLN A N 1
ATOM 742 C CA . GLN A 1 91 ? 2.457 -3.888 -10.052 1.00 94.94 91 GLN A CA 1
ATOM 743 C C . GLN A 1 91 ? 3.911 -3.436 -10.215 1.00 94.94 91 GLN A C 1
ATOM 745 O O . GLN A 1 91 ? 4.512 -3.718 -11.246 1.00 94.94 91 GLN A O 1
ATOM 750 N N . LYS A 1 92 ? 4.494 -2.801 -9.189 1.00 93.88 92 LYS A N 1
ATOM 751 C CA . LYS A 1 92 ? 5.893 -2.348 -9.199 1.00 93.88 92 LYS A CA 1
ATOM 752 C C . LYS A 1 92 ? 6.843 -3.526 -9.327 1.00 93.88 92 LYS A C 1
ATOM 754 O O . LYS A 1 92 ? 7.740 -3.485 -10.156 1.00 93.88 92 LYS A O 1
ATOM 759 N N . TYR A 1 93 ? 6.611 -4.591 -8.564 1.00 92.00 93 TYR A N 1
ATOM 760 C CA . TYR A 1 93 ? 7.421 -5.802 -8.641 1.00 92.00 93 TYR A CA 1
ATOM 761 C C . TYR A 1 93 ? 7.420 -6.415 -10.049 1.00 92.00 93 TYR A C 1
ATOM 763 O O . TYR A 1 93 ? 8.486 -6.679 -10.595 1.00 92.00 93 TYR A O 1
ATOM 771 N N . THR A 1 94 ? 6.245 -6.593 -10.661 1.00 94.06 94 THR A N 1
ATOM 772 C CA . THR A 1 94 ? 6.149 -7.116 -12.035 1.00 94.06 94 THR A CA 1
ATOM 773 C C . THR A 1 94 ? 6.812 -6.179 -13.042 1.00 94.06 94 THR A C 1
ATOM 775 O O . THR A 1 94 ? 7.609 -6.626 -13.857 1.00 94.06 94 THR A O 1
ATOM 778 N N . LEU A 1 95 ? 6.569 -4.871 -12.933 1.00 96.38 95 LEU A N 1
ATOM 779 C CA . LEU A 1 95 ? 7.178 -3.885 -13.821 1.00 96.38 95 LEU A CA 1
ATOM 780 C C . LEU A 1 95 ? 8.710 -3.871 -13.713 1.00 96.38 95 LEU A C 1
ATOM 782 O O . LEU A 1 95 ? 9.392 -3.720 -14.720 1.00 96.38 95 LEU A O 1
ATOM 786 N N . MET A 1 96 ? 9.266 -4.062 -12.514 1.00 94.69 96 MET A N 1
ATOM 787 C CA . MET A 1 96 ? 10.713 -4.188 -12.327 1.00 94.69 96 MET A CA 1
ATOM 788 C C . MET A 1 96 ? 11.277 -5.422 -13.043 1.00 94.69 96 MET A C 1
ATOM 790 O O . MET A 1 96 ? 12.323 -5.311 -13.675 1.00 94.69 96 MET A O 1
ATOM 794 N N . GLN A 1 97 ? 10.575 -6.560 -13.017 1.00 95.06 97 GLN A N 1
ATOM 795 C CA . GLN A 1 97 ? 10.977 -7.752 -13.778 1.00 95.06 97 GLN A CA 1
ATOM 796 C C . GLN A 1 97 ? 10.957 -7.493 -15.291 1.00 95.06 97 GLN A C 1
ATOM 798 O O . GLN A 1 97 ? 11.886 -7.889 -15.996 1.00 95.06 97 GLN A O 1
ATOM 803 N N . ASP A 1 98 ? 9.936 -6.789 -15.785 1.00 97.25 98 ASP A N 1
ATOM 804 C CA . ASP A 1 98 ? 9.831 -6.423 -17.201 1.00 97.25 98 ASP A CA 1
ATOM 805 C C . ASP A 1 98 ? 10.957 -5.458 -17.619 1.00 97.25 98 ASP A C 1
ATOM 807 O O . ASP A 1 98 ? 11.553 -5.615 -18.686 1.00 97.25 98 ASP A O 1
ATOM 811 N N . ILE A 1 99 ? 11.303 -4.492 -16.759 1.00 97.69 99 ILE A N 1
ATOM 812 C CA . ILE A 1 99 ? 12.430 -3.568 -16.965 1.00 97.69 99 ILE A CA 1
ATOM 813 C C . ILE A 1 99 ? 13.757 -4.327 -17.008 1.00 97.69 99 ILE A C 1
ATOM 815 O O . ILE A 1 99 ? 14.575 -4.065 -17.889 1.00 97.69 99 ILE A O 1
ATOM 819 N N . GLU A 1 100 ? 13.985 -5.263 -16.085 1.00 96.56 100 GLU A N 1
ATOM 820 C CA . GLU A 1 100 ? 15.194 -6.094 -16.058 1.00 96.56 100 GLU A CA 1
ATOM 821 C C . GLU A 1 100 ? 15.319 -6.942 -17.329 1.00 96.56 100 GLU A C 1
ATOM 823 O O . GLU A 1 100 ? 16.377 -6.954 -17.966 1.00 96.56 100 GLU A O 1
ATOM 828 N N . ALA A 1 101 ? 14.229 -7.590 -17.750 1.00 97.62 101 ALA A N 1
ATOM 829 C CA . ALA A 1 101 ? 14.192 -8.371 -18.980 1.00 97.62 101 ALA A CA 1
ATOM 830 C C . ALA A 1 101 ? 14.492 -7.502 -20.213 1.00 97.62 101 ALA A C 1
ATOM 832 O O . ALA A 1 101 ? 15.343 -7.857 -21.033 1.00 97.62 101 ALA A O 1
ATOM 833 N N . GLN A 1 102 ? 13.858 -6.330 -20.322 1.00 98.00 102 GLN A N 1
ATOM 834 C CA . GLN A 1 102 ? 14.096 -5.411 -21.434 1.00 98.00 102 GLN A CA 1
ATOM 835 C C . GLN A 1 102 ? 15.518 -4.830 -21.411 1.00 98.00 102 GLN A C 1
ATOM 837 O O . GLN A 1 102 ? 16.147 -4.674 -22.460 1.00 98.00 102 GLN A O 1
ATOM 842 N N . SER A 1 103 ? 16.061 -4.557 -20.224 1.00 97.06 103 SER A N 1
ATOM 843 C CA . SER A 1 103 ? 17.435 -4.083 -20.048 1.00 97.06 103 SER A CA 1
ATOM 844 C C . SER A 1 103 ? 18.463 -5.114 -20.520 1.00 97.06 103 SER A C 1
ATOM 846 O O . SER A 1 103 ? 19.446 -4.758 -21.179 1.00 97.06 103 SER A O 1
ATOM 848 N N . ALA A 1 104 ? 18.211 -6.404 -20.277 1.00 97.69 104 ALA A N 1
ATOM 849 C CA . ALA A 1 104 ? 19.041 -7.485 -20.801 1.00 97.69 104 ALA A CA 1
ATOM 850 C C . ALA A 1 104 ? 18.993 -7.557 -22.339 1.00 97.69 104 ALA A C 1
ATOM 852 O O . ALA A 1 104 ? 20.035 -7.699 -22.980 1.00 97.69 104 ALA A O 1
ATOM 853 N N . LEU A 1 105 ? 17.809 -7.399 -22.946 1.00 97.81 105 LEU A N 1
ATOM 854 C CA . LEU A 1 105 ? 17.660 -7.377 -24.408 1.00 97.81 105 LEU A CA 1
ATOM 855 C C . LEU A 1 105 ? 18.431 -6.218 -25.050 1.00 97.81 105 LEU A C 1
ATOM 857 O O . LEU A 1 105 ? 19.151 -6.432 -26.027 1.00 97.81 105 LEU A O 1
ATOM 861 N N . ILE A 1 106 ? 18.327 -5.012 -24.484 1.00 97.44 106 ILE A N 1
ATOM 862 C CA . ILE A 1 106 ? 19.089 -3.848 -24.958 1.00 97.44 106 ILE A CA 1
ATOM 863 C C . ILE A 1 106 ? 20.585 -4.084 -24.771 1.00 97.44 106 ILE A C 1
ATOM 865 O O . ILE A 1 106 ? 21.343 -3.896 -25.717 1.00 97.44 106 ILE A O 1
ATOM 869 N N . SER A 1 107 ? 21.015 -4.541 -23.592 1.00 96.94 107 SER A N 1
ATOM 870 C CA . SER A 1 107 ? 22.434 -4.799 -23.313 1.00 96.94 107 SER A CA 1
ATOM 871 C C . SER A 1 107 ? 23.043 -5.769 -24.328 1.00 96.94 107 SER A C 1
ATOM 873 O O . SER A 1 107 ? 24.122 -5.509 -24.853 1.00 96.94 107 SER A O 1
ATOM 875 N N . ASN A 1 108 ? 22.322 -6.838 -24.676 1.00 97.12 108 ASN A N 1
ATOM 876 C CA . ASN A 1 108 ? 22.752 -7.786 -25.703 1.00 97.12 108 ASN A CA 1
ATOM 877 C C . ASN A 1 108 ? 22.799 -7.147 -27.100 1.00 97.12 108 ASN A C 1
ATOM 879 O O . ASN A 1 108 ? 23.756 -7.355 -27.839 1.00 97.12 108 ASN A O 1
ATOM 883 N N . ALA A 1 109 ? 21.803 -6.333 -27.463 1.00 96.94 109 ALA A N 1
ATOM 884 C CA . ALA A 1 109 ? 21.777 -5.626 -28.747 1.00 96.94 109 ALA A CA 1
ATOM 885 C C . ALA A 1 109 ? 22.859 -4.534 -28.874 1.00 96.94 109 ALA A C 1
ATOM 887 O O . ALA A 1 109 ? 23.160 -4.085 -29.983 1.00 96.94 109 ALA A O 1
ATOM 888 N N . LEU A 1 110 ? 23.424 -4.091 -27.749 1.00 96.44 110 LEU A N 1
ATOM 889 C CA . LEU A 1 110 ? 24.517 -3.123 -27.665 1.00 96.44 110 LEU A CA 1
ATOM 890 C C . LEU A 1 110 ? 25.890 -3.782 -27.445 1.00 96.44 110 LEU A C 1
ATOM 892 O O . LEU A 1 110 ? 26.867 -3.056 -27.281 1.00 96.44 110 LEU A O 1
ATOM 896 N N . ALA A 1 111 ? 25.993 -5.118 -27.453 1.00 95.44 111 ALA A N 1
ATOM 897 C CA . ALA A 1 111 ? 27.231 -5.834 -27.123 1.00 95.44 111 ALA A CA 1
ATOM 898 C C . ALA A 1 111 ? 28.432 -5.406 -27.988 1.00 95.44 111 ALA A C 1
ATOM 900 O O . ALA A 1 111 ? 29.536 -5.239 -27.472 1.00 95.44 111 ALA A O 1
ATOM 901 N N . ASP A 1 112 ? 28.196 -5.138 -29.274 1.00 94.81 112 ASP A N 1
ATOM 902 C CA . ASP A 1 112 ? 29.223 -4.688 -30.224 1.00 94.81 112 ASP A CA 1
ATOM 903 C C . ASP A 1 112 ? 29.364 -3.150 -30.293 1.00 94.81 112 ASP A C 1
ATOM 905 O O . ASP A 1 112 ? 30.101 -2.615 -31.121 1.00 94.81 112 ASP A O 1
ATOM 909 N N . ALA A 1 113 ? 28.655 -2.412 -29.430 1.00 95.06 113 ALA A N 1
ATOM 910 C CA . ALA A 1 113 ? 28.622 -0.950 -29.371 1.00 95.06 113 ALA A CA 1
ATOM 911 C C . ALA A 1 113 ? 29.029 -0.454 -27.966 1.00 95.06 113 ALA A C 1
ATOM 913 O O . ALA A 1 113 ? 28.177 -0.003 -27.193 1.00 95.06 113 ALA A O 1
ATOM 914 N N . PRO A 1 114 ? 30.330 -0.502 -27.611 1.00 94.44 114 PRO A N 1
ATOM 915 C CA . PRO A 1 114 ? 30.793 -0.332 -26.230 1.00 94.44 114 PRO A CA 1
ATOM 916 C C . PRO A 1 114 ? 30.408 1.019 -25.616 1.00 94.44 114 PRO A C 1
ATOM 918 O O . PRO A 1 114 ? 30.040 1.077 -24.446 1.00 94.44 114 PRO A O 1
ATOM 921 N N . LEU A 1 115 ? 30.435 2.104 -26.398 1.00 93.56 115 LEU A N 1
ATOM 922 C CA . LEU A 1 115 ? 30.026 3.425 -25.913 1.00 93.56 115 LEU A CA 1
ATOM 923 C C . LEU A 1 115 ? 28.528 3.466 -25.572 1.00 93.56 115 LEU A C 1
ATOM 925 O O . LEU A 1 115 ? 28.161 3.909 -24.485 1.00 93.56 115 LEU A O 1
ATOM 929 N N . SER A 1 116 ? 27.670 2.970 -26.467 1.00 95.44 116 SER A N 1
ATOM 930 C CA . SER A 1 116 ? 26.221 2.898 -26.243 1.00 95.44 116 SER A CA 1
ATOM 931 C C . SER A 1 116 ? 25.887 2.021 -25.039 1.00 95.44 116 SER A C 1
ATOM 933 O O . SER A 1 116 ? 25.040 2.393 -24.230 1.00 95.44 116 SER A O 1
ATOM 935 N N . LEU A 1 117 ? 26.582 0.890 -24.887 1.00 96.31 117 LEU A N 1
ATOM 936 C CA . LEU A 1 117 ? 26.414 -0.019 -23.756 1.00 96.31 117 LEU A CA 1
ATOM 937 C C . LEU A 1 117 ? 26.749 0.663 -22.420 1.00 96.31 117 LEU A C 1
ATOM 939 O O . LEU A 1 117 ? 25.949 0.599 -21.490 1.00 96.31 117 LEU A O 1
ATOM 943 N N . ILE A 1 118 ? 27.880 1.375 -22.339 1.00 95.31 118 ILE A N 1
ATOM 944 C CA . ILE A 1 118 ? 28.281 2.123 -21.133 1.00 95.31 118 ILE A CA 1
ATOM 945 C C . ILE A 1 118 ? 27.250 3.205 -20.788 1.00 95.31 118 ILE A C 1
ATOM 947 O O . ILE A 1 118 ? 26.859 3.338 -19.625 1.00 95.31 118 ILE A O 1
ATOM 951 N N . ILE A 1 119 ? 26.792 3.975 -21.781 1.00 94.94 119 ILE A N 1
ATOM 952 C CA . ILE A 1 119 ? 25.796 5.035 -21.567 1.00 94.94 119 ILE A CA 1
ATOM 953 C C . ILE A 1 119 ? 24.476 4.428 -21.078 1.00 94.94 119 ILE A C 1
ATOM 955 O O . ILE A 1 119 ? 23.889 4.931 -20.121 1.00 94.94 119 ILE A O 1
ATOM 959 N N . PHE A 1 120 ? 24.035 3.324 -21.684 1.00 96.69 120 PHE A N 1
ATOM 960 C CA . PHE A 1 120 ? 22.828 2.616 -21.270 1.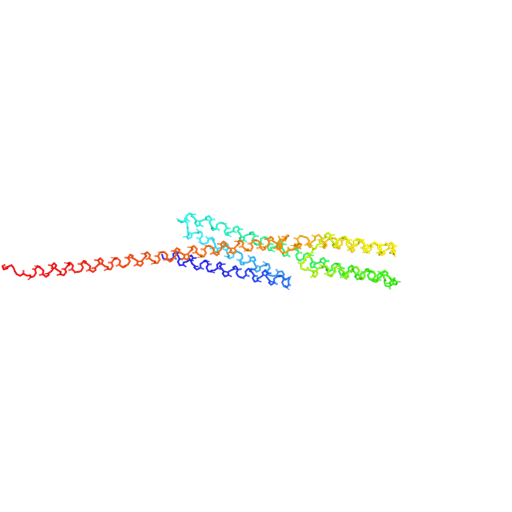00 96.69 120 PHE A CA 1
ATOM 961 C C . PHE A 1 120 ? 22.931 2.076 -19.836 1.00 96.69 120 PHE A C 1
ATOM 963 O O . PHE A 1 120 ? 22.024 2.292 -19.032 1.00 96.69 120 PHE A O 1
ATOM 970 N N . HIS A 1 121 ? 24.044 1.431 -19.473 1.00 95.12 121 HIS A N 1
ATOM 971 C CA . HIS A 1 121 ? 24.263 0.949 -18.103 1.00 95.12 121 HIS A CA 1
ATOM 972 C C . HIS A 1 121 ? 24.305 2.089 -17.089 1.00 95.12 121 HIS A C 1
ATOM 974 O O . HIS A 1 121 ? 23.709 1.967 -16.023 1.00 95.12 121 HIS A O 1
ATOM 980 N N . THR A 1 122 ? 24.937 3.212 -17.434 1.00 94.25 122 THR A N 1
ATOM 981 C CA . THR A 1 122 ? 24.956 4.414 -16.583 1.00 94.25 122 THR A CA 1
ATOM 982 C C . THR A 1 122 ? 23.542 4.955 -16.363 1.00 94.25 122 THR A C 1
ATOM 984 O O . THR A 1 122 ? 23.147 5.214 -15.229 1.00 94.25 122 THR A O 1
ATOM 987 N N . LEU A 1 123 ? 22.745 5.055 -17.431 1.00 94.31 123 LEU A N 1
ATOM 988 C CA . LEU A 1 123 ? 21.348 5.484 -17.355 1.00 94.31 123 LEU A CA 1
ATOM 989 C C . LEU A 1 123 ? 20.508 4.550 -16.468 1.00 94.31 123 LEU A C 1
ATOM 991 O O . LEU A 1 123 ? 19.741 5.013 -15.625 1.00 94.31 123 LEU A O 1
ATOM 995 N N . SER A 1 124 ? 20.660 3.234 -16.638 1.00 93.38 124 SER A N 1
ATOM 996 C CA . SER A 1 124 ? 19.942 2.223 -15.852 1.00 93.38 124 SER A CA 1
ATOM 997 C C . SER A 1 124 ? 20.330 2.249 -14.367 1.00 93.38 124 SER A C 1
ATOM 999 O O . SER A 1 124 ? 19.455 2.200 -13.500 1.00 93.38 124 SER A O 1
ATOM 1001 N N . GLN A 1 125 ? 21.623 2.399 -14.060 1.00 92.06 125 GLN A N 1
ATOM 1002 C CA . GLN A 1 125 ? 22.136 2.533 -12.693 1.00 92.06 125 GLN A CA 1
ATOM 1003 C C . GLN A 1 125 ? 21.523 3.727 -11.958 1.00 92.06 125 GLN A C 1
ATOM 1005 O O . GLN A 1 125 ? 21.145 3.610 -10.796 1.00 92.06 125 GLN A O 1
ATOM 1010 N N . GLU A 1 126 ? 21.390 4.870 -12.620 1.00 90.50 126 GLU A N 1
ATOM 1011 C CA . GLU A 1 126 ? 20.862 6.080 -11.986 1.00 90.50 126 GLU A CA 1
ATOM 1012 C C . GLU A 1 126 ? 19.369 5.991 -11.693 1.00 90.50 126 GLU A C 1
ATOM 1014 O O . GLU A 1 126 ? 18.926 6.432 -10.634 1.00 90.50 126 GLU A O 1
ATOM 1019 N N . ILE A 1 127 ? 18.603 5.348 -12.579 1.00 91.31 127 ILE A N 1
ATOM 1020 C CA . ILE A 1 127 ? 17.203 5.017 -12.296 1.00 91.31 127 ILE A CA 1
ATOM 1021 C C . ILE A 1 127 ? 17.132 4.135 -11.051 1.00 91.31 127 ILE A C 1
ATOM 1023 O O . ILE A 1 127 ? 16.353 4.419 -10.147 1.00 91.31 127 ILE A O 1
ATOM 1027 N N . HIS A 1 128 ? 17.968 3.097 -10.968 1.00 89.25 128 HIS A N 1
ATOM 1028 C CA . HIS A 1 128 ? 17.998 2.228 -9.795 1.00 89.25 128 HIS A CA 1
ATOM 1029 C C . HIS A 1 128 ? 18.338 3.006 -8.515 1.00 89.25 128 HIS A C 1
ATOM 1031 O O . HIS A 1 128 ? 17.661 2.843 -7.504 1.00 89.25 128 HIS A O 1
ATOM 1037 N N . GLN A 1 129 ? 19.326 3.904 -8.562 1.00 88.88 129 GLN A N 1
ATOM 1038 C CA . GLN A 1 129 ? 19.696 4.754 -7.426 1.00 88.88 129 GLN A CA 1
ATOM 1039 C C . GLN A 1 129 ? 18.549 5.670 -6.985 1.00 88.88 129 GLN A C 1
ATOM 1041 O O . GLN A 1 129 ? 18.299 5.789 -5.787 1.00 88.88 129 GLN A O 1
ATOM 1046 N N . ALA A 1 130 ? 17.814 6.266 -7.927 1.00 88.00 130 ALA A N 1
ATOM 1047 C CA . ALA A 1 130 ? 16.665 7.116 -7.623 1.00 88.00 130 ALA A CA 1
ATOM 1048 C C . ALA A 1 130 ? 15.559 6.373 -6.852 1.00 88.00 130 ALA A C 1
ATOM 1050 O O . ALA A 1 130 ? 14.894 6.969 -6.006 1.00 88.00 130 ALA A O 1
ATOM 1051 N N . LEU A 1 131 ? 15.384 5.070 -7.100 1.00 87.56 131 LEU A N 1
ATOM 1052 C CA . LEU A 1 131 ? 14.394 4.228 -6.414 1.00 87.56 131 LEU A CA 1
ATOM 1053 C C . LEU A 1 131 ? 14.794 3.853 -4.981 1.00 87.56 131 LEU A C 1
ATOM 1055 O O . LEU A 1 131 ? 13.939 3.430 -4.206 1.00 87.56 131 LEU A O 1
ATOM 1059 N N . LEU A 1 132 ? 16.076 3.978 -4.629 1.00 84.81 132 LEU A N 1
ATOM 1060 C CA . LEU A 1 132 ? 16.577 3.713 -3.276 1.00 84.81 132 LEU A CA 1
ATOM 1061 C C . LEU A 1 132 ? 16.427 4.925 -2.350 1.00 84.81 132 LEU A C 1
ATOM 1063 O O . LEU A 1 132 ? 16.626 4.809 -1.138 1.00 84.81 132 LEU A O 1
ATOM 1067 N N . LEU A 1 133 ? 16.107 6.097 -2.901 1.00 82.38 133 LEU A N 1
ATOM 1068 C CA . LEU A 1 133 ? 15.968 7.315 -2.119 1.00 82.38 133 LEU A CA 1
ATOM 1069 C C . LEU A 1 133 ? 14.670 7.283 -1.295 1.00 82.38 133 LEU A C 1
ATOM 1071 O O . LEU A 1 133 ? 13.621 6.910 -1.817 1.00 82.38 133 LEU A O 1
ATOM 1075 N N . PRO A 1 134 ? 14.683 7.769 -0.036 1.00 75.69 134 PRO A N 1
ATOM 1076 C CA . PRO A 1 134 ? 13.479 7.851 0.800 1.00 75.69 134 PRO A CA 1
ATOM 1077 C C . PRO A 1 134 ? 12.354 8.716 0.215 1.00 75.69 134 PRO A C 1
ATOM 1079 O O . PRO A 1 134 ? 11.228 8.705 0.709 1.00 75.69 134 PRO A O 1
ATOM 1082 N N . ARG A 1 135 ? 12.675 9.548 -0.779 1.00 80.44 135 ARG A N 1
ATOM 1083 C CA . ARG A 1 135 ? 11.727 10.402 -1.484 1.00 80.44 135 ARG A CA 1
ATOM 1084 C C . ARG A 1 135 ? 11.991 10.309 -2.970 1.00 80.44 135 ARG A C 1
ATOM 1086 O O . ARG A 1 135 ? 13.090 10.617 -3.423 1.00 80.44 135 ARG A O 1
ATOM 1093 N N . PHE A 1 136 ? 10.949 9.952 -3.706 1.00 85.06 136 PHE A N 1
ATOM 1094 C CA . PHE A 1 136 ? 10.984 9.919 -5.154 1.00 85.06 136 PHE A CA 1
ATOM 1095 C C . PHE A 1 136 ? 10.444 11.238 -5.721 1.00 85.06 136 PHE A C 1
ATOM 1097 O O . PHE A 1 136 ? 9.231 11.477 -5.722 1.00 85.06 136 PHE A O 1
ATOM 1104 N N . ASP A 1 137 ? 11.337 12.106 -6.207 1.00 86.12 137 ASP A N 1
ATOM 1105 C CA . ASP A 1 137 ? 10.948 13.292 -6.977 1.00 86.12 137 ASP A CA 1
ATOM 1106 C C . ASP A 1 137 ? 10.804 12.927 -8.458 1.00 86.12 137 ASP A C 1
ATOM 1108 O O . ASP A 1 137 ? 11.773 12.836 -9.211 1.00 86.12 137 ASP A O 1
ATOM 1112 N N . ALA A 1 138 ? 9.566 12.701 -8.892 1.00 84.69 138 ALA A N 1
ATOM 1113 C CA . ALA A 1 138 ? 9.294 12.317 -10.271 1.00 84.69 138 ALA A CA 1
ATOM 1114 C C . ALA A 1 138 ? 9.696 13.393 -11.284 1.00 84.69 138 ALA A C 1
ATOM 1116 O O . ALA A 1 138 ? 10.096 13.060 -12.394 1.00 84.69 138 ALA A O 1
ATOM 1117 N N . LYS A 1 139 ? 9.596 14.679 -10.929 1.00 87.12 139 LYS A N 1
ATOM 1118 C CA . LYS A 1 139 ? 9.903 15.766 -11.861 1.00 87.12 139 LYS A CA 1
ATOM 1119 C C . LYS A 1 139 ? 11.402 15.825 -12.126 1.00 87.12 139 LYS A C 1
ATOM 1121 O O . LYS A 1 139 ? 11.817 15.933 -13.282 1.00 87.12 139 LYS A O 1
ATOM 1126 N N . GLU A 1 140 ? 12.196 15.749 -11.065 1.00 90.06 140 GLU A N 1
ATOM 1127 C CA . GLU A 1 140 ? 13.653 15.718 -11.161 1.00 90.06 140 GLU A CA 1
ATOM 1128 C C . GLU A 1 140 ? 14.128 14.467 -11.910 1.00 90.06 140 GLU A C 1
ATOM 1130 O O . GLU A 1 140 ? 14.847 14.583 -12.902 1.00 90.06 140 GLU A O 1
ATOM 1135 N N . ASN A 1 141 ? 13.636 13.287 -11.519 1.00 90.00 141 ASN A N 1
ATOM 1136 C CA . ASN A 1 141 ? 14.040 12.018 -12.127 1.00 90.00 141 ASN A CA 1
ATOM 1137 C C . ASN A 1 141 ? 13.658 11.915 -13.609 1.00 90.00 141 ASN A C 1
ATOM 1139 O O . ASN A 1 141 ? 14.463 11.446 -14.413 1.00 90.00 141 ASN A O 1
ATOM 1143 N N . VAL A 1 142 ? 12.475 12.405 -14.001 1.00 91.19 142 VAL A N 1
ATOM 1144 C CA . VAL A 1 142 ? 12.094 12.505 -15.419 1.00 91.19 142 VAL A CA 1
ATOM 1145 C C . VAL A 1 142 ? 13.055 13.427 -16.163 1.00 91.19 142 VAL A C 1
ATOM 1147 O O . VAL A 1 142 ? 13.584 13.039 -17.196 1.00 91.19 142 VAL A O 1
ATOM 1150 N N . THR A 1 143 ? 13.329 14.623 -15.634 1.00 92.12 143 THR A N 1
ATOM 1151 C CA . THR A 1 143 ? 14.220 15.598 -16.291 1.00 92.12 143 THR A CA 1
ATOM 1152 C C . THR A 1 143 ? 15.620 15.021 -16.513 1.00 92.12 143 THR A C 1
ATOM 1154 O O . THR A 1 143 ? 16.206 15.172 -17.585 1.00 92.12 143 THR A O 1
ATOM 1157 N N . HIS A 1 144 ? 16.146 14.329 -15.506 1.00 90.69 144 HIS A N 1
ATOM 1158 C CA . HIS A 1 144 ? 17.454 13.690 -15.562 1.00 90.69 144 HIS A CA 1
ATOM 1159 C C . HIS A 1 144 ? 17.500 12.542 -16.577 1.00 90.69 144 HIS A C 1
ATOM 1161 O O . HIS A 1 144 ? 18.427 12.461 -17.387 1.00 90.69 144 HIS A O 1
ATOM 1167 N N . PHE A 1 145 ? 16.462 11.702 -16.588 1.00 94.12 145 PHE A N 1
ATOM 1168 C CA . PHE A 1 145 ? 16.302 10.629 -17.565 1.00 94.12 145 PHE A CA 1
ATOM 1169 C C . PHE A 1 145 ? 16.228 11.169 -19.003 1.00 94.12 145 PHE A C 1
ATOM 1171 O O . PHE A 1 145 ? 16.962 10.684 -19.867 1.00 94.12 145 PHE A O 1
ATOM 1178 N N . GLU A 1 146 ? 15.434 12.220 -19.246 1.00 93.81 146 GLU A N 1
ATOM 1179 C CA . GLU A 1 146 ? 15.324 12.893 -20.550 1.00 93.81 146 GLU A CA 1
ATOM 1180 C C . GLU A 1 146 ? 16.668 13.406 -21.060 1.00 93.81 146 GLU A C 1
ATOM 1182 O O . GLU A 1 146 ? 17.037 13.200 -22.218 1.00 93.81 146 GLU A O 1
ATOM 1187 N N . HIS A 1 147 ? 17.410 14.085 -20.187 1.00 91.44 147 HIS A N 1
ATOM 1188 C CA . HIS A 1 147 ? 18.686 14.672 -20.559 1.00 91.44 147 HIS A CA 1
ATOM 1189 C C . HIS A 1 147 ? 19.694 13.595 -20.976 1.00 91.44 147 HIS A C 1
ATOM 1191 O O . HIS A 1 147 ? 20.387 13.737 -21.984 1.00 91.44 147 HIS A O 1
ATOM 1197 N N . LYS A 1 148 ? 19.758 12.492 -20.226 1.00 88.38 148 LYS A N 1
ATOM 1198 C CA . LYS A 1 148 ? 20.758 11.443 -20.444 1.00 88.38 148 LYS A CA 1
ATOM 1199 C C . LYS A 1 148 ? 20.410 10.491 -21.571 1.00 88.38 148 LYS A C 1
ATOM 1201 O O . LYS A 1 148 ? 21.309 10.088 -22.311 1.00 88.38 148 LYS A O 1
ATOM 1206 N N . LYS A 1 149 ? 19.127 10.173 -21.764 1.00 93.88 149 LYS A N 1
ATOM 1207 C CA . LYS A 1 149 ? 18.717 9.329 -22.892 1.00 93.88 149 LYS A CA 1
ATOM 1208 C C . LYS A 1 149 ? 19.010 9.990 -24.242 1.00 93.88 149 LYS A C 1
ATOM 1210 O O . LYS A 1 149 ? 19.281 9.275 -25.199 1.00 93.88 149 LYS A O 1
ATOM 1215 N N . ALA A 1 150 ? 19.023 11.326 -24.328 1.00 94.69 150 ALA A N 1
ATOM 1216 C CA . ALA A 1 150 ? 19.288 12.046 -25.577 1.00 94.69 150 ALA A CA 1
ATOM 1217 C C . ALA A 1 150 ? 20.653 11.682 -26.193 1.00 94.69 150 ALA A C 1
ATOM 1219 O O . ALA A 1 150 ? 20.750 11.476 -27.403 1.00 94.69 150 ALA A O 1
ATOM 1220 N N . ALA A 1 151 ? 21.690 11.539 -25.359 1.00 91.25 151 ALA A N 1
ATOM 1221 C CA . ALA A 1 151 ? 23.020 11.126 -25.804 1.00 91.25 151 ALA A CA 1
ATOM 1222 C C . ALA A 1 151 ? 23.041 9.681 -26.326 1.00 91.25 151 ALA A C 1
ATOM 1224 O O . ALA A 1 151 ? 23.736 9.391 -27.295 1.00 91.25 151 ALA A O 1
ATOM 1225 N N . LEU A 1 152 ? 22.262 8.788 -25.705 1.00 93.62 152 LEU A N 1
ATOM 1226 C CA . LEU A 1 152 ? 22.131 7.403 -26.147 1.00 93.62 152 LEU A CA 1
ATOM 1227 C C . LEU A 1 152 ? 21.378 7.328 -27.478 1.00 93.62 152 LEU A C 1
ATOM 1229 O O . LEU A 1 152 ? 21.891 6.766 -28.438 1.00 93.62 152 LEU A O 1
ATOM 1233 N N . ILE A 1 153 ? 20.198 7.946 -27.555 1.00 95.25 153 ILE A N 1
ATOM 1234 C CA . ILE A 1 153 ? 19.330 7.947 -28.740 1.00 95.25 153 ILE A CA 1
ATOM 1235 C C . ILE A 1 153 ? 20.077 8.441 -29.984 1.00 95.25 153 ILE A C 1
ATOM 1237 O O . ILE A 1 153 ? 19.935 7.847 -31.051 1.00 95.25 153 ILE A O 1
ATOM 1241 N N . ALA A 1 154 ? 20.919 9.470 -29.843 1.00 94.81 154 ALA A N 1
ATOM 1242 C CA . ALA A 1 154 ? 21.688 10.043 -30.947 1.00 94.81 154 ALA A CA 1
ATOM 1243 C C . ALA A 1 154 ? 22.655 9.055 -31.632 1.00 94.81 154 ALA A C 1
ATOM 1245 O O . ALA A 1 154 ? 23.060 9.298 -32.768 1.00 94.81 154 ALA A O 1
ATOM 1246 N N . ILE A 1 155 ? 23.031 7.963 -30.957 1.00 94.56 155 ILE A N 1
ATOM 1247 C CA . ILE A 1 155 ? 24.011 6.981 -31.445 1.00 94.56 155 ILE A CA 1
ATOM 1248 C C . ILE A 1 155 ? 23.423 5.575 -31.645 1.00 94.56 155 ILE A C 1
ATOM 1250 O O . ILE A 1 155 ? 24.151 4.660 -32.032 1.00 94.56 155 ILE A O 1
ATOM 1254 N N . LEU A 1 156 ? 22.124 5.375 -31.388 1.00 96.06 156 LEU A N 1
ATOM 1255 C CA . LEU A 1 156 ? 21.466 4.085 -31.604 1.00 96.06 156 LEU A CA 1
ATOM 1256 C C . LEU A 1 156 ? 21.155 3.851 -33.085 1.00 96.06 156 LEU A C 1
ATOM 1258 O O . LEU A 1 156 ? 20.698 4.736 -33.807 1.00 96.06 156 LEU A O 1
ATOM 1262 N N . THR A 1 157 ? 21.306 2.604 -33.529 1.00 96.12 157 THR A N 1
ATOM 1263 C CA . THR A 1 157 ? 20.724 2.162 -34.805 1.00 96.12 157 THR A CA 1
ATOM 1264 C C . THR A 1 157 ? 19.191 2.117 -34.716 1.00 96.12 157 THR A C 1
ATOM 1266 O O . THR A 1 157 ? 18.647 1.959 -33.620 1.00 96.12 157 THR A O 1
ATOM 1269 N N . PRO A 1 158 ? 18.454 2.128 -35.845 1.00 96.06 158 PRO A N 1
ATOM 1270 C CA . PRO A 1 158 ? 16.991 2.027 -35.818 1.00 96.06 158 PRO A CA 1
ATOM 1271 C C . PRO A 1 158 ? 16.452 0.779 -35.099 1.00 96.06 158 PRO A C 1
ATOM 1273 O O . PRO A 1 158 ? 15.361 0.810 -34.536 1.00 96.06 158 PRO A O 1
ATOM 1276 N N . ALA A 1 159 ? 17.191 -0.337 -35.118 1.00 94.44 159 ALA A N 1
ATOM 1277 C CA . ALA A 1 159 ? 16.797 -1.556 -34.412 1.00 94.44 159 ALA A CA 1
ATOM 1278 C C . ALA A 1 159 ? 16.982 -1.429 -32.891 1.00 94.44 159 ALA A C 1
ATOM 1280 O O . ALA A 1 159 ? 16.071 -1.775 -32.141 1.00 94.44 159 ALA A O 1
ATOM 1281 N N . GLN A 1 160 ? 18.120 -0.892 -32.441 1.00 96.12 160 GLN A N 1
ATOM 1282 C CA . GLN A 1 160 ? 18.385 -0.639 -31.020 1.00 96.12 160 GLN A CA 1
ATOM 1283 C C . GLN A 1 160 ? 17.460 0.449 -30.462 1.00 96.12 160 GLN A C 1
ATOM 1285 O O . GLN A 1 160 ? 17.002 0.332 -29.329 1.00 96.12 160 GLN A O 1
ATOM 1290 N N . HIS A 1 161 ? 17.129 1.460 -31.270 1.00 95.88 161 HIS A N 1
ATOM 1291 C CA . HIS A 1 161 ? 16.194 2.518 -30.898 1.00 95.88 161 HIS A CA 1
ATOM 1292 C C . HIS A 1 161 ? 14.826 1.954 -30.508 1.00 95.88 161 HIS A C 1
ATOM 1294 O O . HIS A 1 161 ? 14.312 2.289 -29.450 1.00 95.88 161 HIS A O 1
ATOM 1300 N N . ARG A 1 162 ? 14.272 1.017 -31.291 1.00 96.38 162 ARG A N 1
ATOM 1301 C CA . ARG A 1 162 ? 12.989 0.371 -30.956 1.00 96.38 162 ARG A CA 1
ATOM 1302 C C . ARG A 1 162 ? 13.030 -0.402 -29.638 1.00 96.38 162 ARG A C 1
ATOM 1304 O O . ARG A 1 162 ? 12.062 -0.381 -28.884 1.00 96.38 162 ARG A O 1
ATOM 1311 N N . LEU A 1 163 ? 14.137 -1.092 -29.354 1.00 96.88 163 LEU A N 1
ATOM 1312 C CA . LEU A 1 163 ? 14.313 -1.778 -28.069 1.00 96.88 163 LEU A CA 1
ATOM 1313 C C . LEU A 1 163 ? 14.388 -0.767 -26.919 1.00 96.88 163 LEU A C 1
ATOM 1315 O O . LEU A 1 163 ? 13.797 -0.996 -25.863 1.00 96.88 163 LEU A O 1
ATOM 1319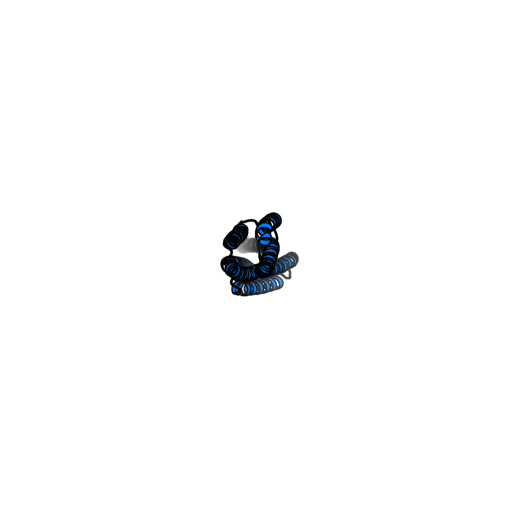 N N . PHE A 1 164 ? 15.072 0.358 -27.135 1.00 97.50 164 PHE A N 1
ATOM 1320 C CA . PHE A 1 164 ? 15.157 1.437 -26.160 1.00 97.50 164 PHE A CA 1
ATOM 1321 C C . PHE A 1 164 ? 13.805 2.121 -25.913 1.00 97.50 164 PHE A C 1
ATOM 1323 O O . PHE A 1 164 ? 13.461 2.321 -24.757 1.00 97.50 164 PHE A O 1
ATOM 1330 N N . GLU A 1 165 ? 12.994 2.392 -26.939 1.00 97.19 165 GLU A N 1
ATOM 1331 C CA . GLU A 1 165 ? 11.641 2.969 -26.789 1.00 97.19 165 GLU A CA 1
ATOM 1332 C C . GLU A 1 165 ? 10.730 2.103 -25.900 1.00 97.19 165 GLU A C 1
ATOM 1334 O O . GLU A 1 165 ? 9.935 2.610 -25.101 1.00 97.19 165 GLU A O 1
ATOM 1339 N N . GLN A 1 166 ? 10.855 0.777 -26.001 1.00 97.69 166 GLN A N 1
ATOM 1340 C CA . GLN A 1 166 ? 10.137 -0.150 -25.123 1.00 97.69 166 GLN A CA 1
ATOM 1341 C C . GLN A 1 166 ? 10.611 -0.026 -23.670 1.00 97.69 166 GLN A C 1
ATOM 1343 O O . GLN A 1 166 ? 9.784 0.063 -22.765 1.00 97.69 166 GLN A O 1
ATOM 1348 N N . TYR A 1 167 ? 11.925 0.036 -23.437 1.00 97.88 167 TYR A N 1
ATOM 1349 C CA . TYR A 1 167 ? 12.485 0.273 -22.103 1.00 97.88 167 TYR A CA 1
ATOM 1350 C C . TYR A 1 167 ? 12.050 1.625 -21.539 1.00 97.88 167 TYR A C 1
ATOM 1352 O O . TYR A 1 167 ? 11.579 1.701 -20.410 1.00 97.88 167 TYR A O 1
ATOM 1360 N N . GLU A 1 168 ? 12.130 2.677 -22.346 1.00 97.38 168 GLU A N 1
ATOM 1361 C CA . GLU A 1 168 ? 11.707 4.031 -22.009 1.00 97.38 168 GLU A CA 1
ATOM 1362 C C . GLU A 1 168 ? 10.245 4.072 -21.547 1.00 97.38 168 GLU A C 1
ATOM 1364 O O . GLU A 1 168 ? 9.930 4.651 -20.506 1.00 97.38 168 GLU A O 1
ATOM 1369 N N . THR A 1 169 ? 9.360 3.376 -22.266 1.00 98.00 169 THR A N 1
ATOM 1370 C CA . THR A 1 169 ? 7.949 3.236 -21.888 1.00 98.00 169 THR A CA 1
ATOM 1371 C C . THR A 1 169 ? 7.798 2.616 -20.496 1.00 98.00 169 THR A C 1
ATOM 1373 O O . THR A 1 169 ? 7.029 3.128 -19.678 1.00 98.00 169 THR A O 1
ATOM 1376 N N . LEU A 1 170 ? 8.546 1.549 -20.196 1.00 98.19 170 LEU A N 1
ATOM 1377 C CA . LEU A 1 170 ? 8.521 0.899 -18.882 1.00 98.19 170 LEU A CA 1
ATOM 1378 C C . LEU A 1 170 ? 9.054 1.825 -17.775 1.00 98.19 170 LEU A C 1
ATOM 1380 O O . LEU A 1 170 ? 8.487 1.868 -16.682 1.00 98.19 170 LEU A O 1
ATOM 1384 N N . ILE A 1 171 ? 10.088 2.625 -18.055 1.00 97.12 171 ILE A N 1
ATOM 1385 C CA . ILE A 1 171 ? 10.628 3.603 -17.098 1.00 97.12 171 ILE A CA 1
ATOM 1386 C C . ILE A 1 171 ? 9.601 4.692 -16.762 1.00 97.12 171 ILE A C 1
ATOM 1388 O O . ILE A 1 171 ? 9.405 5.011 -15.588 1.00 97.12 171 ILE A O 1
ATOM 1392 N N . TYR A 1 172 ? 8.870 5.227 -17.741 1.00 95.62 172 TYR A N 1
ATOM 1393 C CA . TYR A 1 172 ? 7.806 6.195 -17.445 1.00 95.62 172 TYR A CA 1
ATOM 1394 C C . TYR A 1 172 ? 6.634 5.588 -16.675 1.00 95.62 172 TYR A C 1
ATOM 1396 O O . TYR A 1 172 ? 6.045 6.253 -15.812 1.00 95.62 172 TYR A O 1
ATOM 1404 N N . GLN A 1 173 ? 6.286 4.332 -16.965 1.00 96.19 173 GLN A N 1
ATOM 1405 C CA . GLN A 1 173 ? 5.298 3.600 -16.174 1.00 96.19 173 GLN A CA 1
ATOM 1406 C C . GLN A 1 173 ? 5.762 3.466 -14.723 1.00 96.19 173 GLN A C 1
ATOM 1408 O O . GLN A 1 173 ? 4.961 3.692 -13.814 1.00 96.19 173 GLN A O 1
ATOM 1413 N N . LEU A 1 174 ? 7.051 3.193 -14.502 1.00 95.25 174 LEU A N 1
ATOM 1414 C CA . LEU A 1 174 ? 7.635 3.090 -13.170 1.00 95.25 174 LEU A CA 1
ATOM 1415 C C . LEU A 1 174 ? 7.565 4.430 -12.441 1.00 95.25 174 LEU A C 1
ATOM 1417 O O . LEU A 1 174 ? 7.033 4.489 -11.339 1.00 95.25 174 LEU A O 1
ATOM 1421 N N . PHE A 1 175 ? 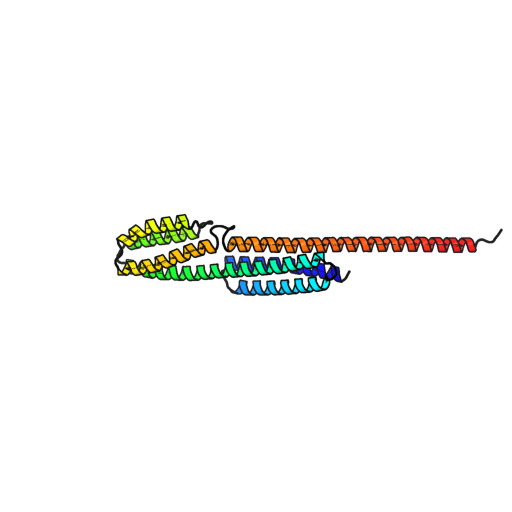7.994 5.523 -13.072 1.00 93.88 175 PHE A N 1
ATOM 1422 C CA . PHE A 1 175 ? 7.916 6.860 -12.476 1.00 93.88 175 PHE A CA 1
ATOM 1423 C C . PHE A 1 175 ? 6.481 7.254 -12.111 1.00 93.88 175 PHE A C 1
ATOM 1425 O O . PHE A 1 175 ? 6.230 7.796 -11.035 1.00 93.88 175 PHE A O 1
ATOM 1432 N N . THR A 1 176 ? 5.516 6.936 -12.976 1.00 93.19 176 THR A N 1
ATOM 1433 C CA . THR A 1 176 ? 4.090 7.159 -12.698 1.00 93.19 176 THR A CA 1
ATOM 1434 C C . THR A 1 176 ? 3.616 6.332 -11.504 1.00 93.19 176 THR A C 1
ATOM 1436 O O . THR A 1 176 ? 2.815 6.801 -10.690 1.00 93.19 176 THR A O 1
ATOM 1439 N N . LEU A 1 177 ? 4.087 5.092 -11.399 1.00 94.50 177 LEU A N 1
ATOM 1440 C CA . LEU A 1 177 ? 3.731 4.184 -10.321 1.00 94.50 177 LEU A CA 1
ATOM 1441 C C . LEU A 1 177 ? 4.332 4.613 -8.977 1.00 94.50 177 LEU A C 1
ATOM 1443 O O . LEU A 1 177 ? 3.613 4.594 -7.981 1.00 94.50 177 LEU A O 1
ATOM 1447 N N . GLU A 1 178 ? 5.582 5.084 -8.948 1.00 91.69 178 GLU A N 1
ATOM 1448 C CA . GLU A 1 178 ? 6.204 5.657 -7.743 1.00 91.69 178 GLU A CA 1
ATOM 1449 C C . GLU A 1 178 ? 5.410 6.856 -7.210 1.00 91.69 178 GLU A C 1
ATOM 1451 O O . GLU A 1 178 ? 5.163 6.966 -6.012 1.00 91.69 178 GLU A O 1
ATOM 1456 N N . VAL A 1 179 ? 4.923 7.737 -8.093 1.00 91.25 179 VAL A N 1
ATOM 1457 C CA . VAL A 1 179 ? 4.068 8.866 -7.682 1.00 91.25 179 VAL A CA 1
ATOM 1458 C C . VAL A 1 179 ? 2.765 8.381 -7.042 1.00 91.25 179 VAL A C 1
ATOM 1460 O O . VAL A 1 179 ? 2.315 8.961 -6.051 1.00 91.25 179 VAL A O 1
ATOM 1463 N N . LYS A 1 180 ? 2.152 7.324 -7.594 1.00 93.19 180 LYS A N 1
ATOM 1464 C CA . LYS A 1 180 ? 0.919 6.725 -7.055 1.00 93.19 180 LYS A CA 1
ATOM 1465 C C . LYS A 1 180 ? 1.150 6.046 -5.706 1.00 93.19 180 LYS A C 1
ATOM 1467 O O . LYS A 1 180 ? 0.307 6.196 -4.821 1.00 93.19 180 LYS A O 1
ATOM 1472 N N . LEU A 1 181 ? 2.260 5.323 -5.547 1.00 91.88 181 LEU A N 1
ATOM 1473 C CA . LEU A 1 181 ? 2.672 4.743 -4.265 1.00 91.88 181 LEU A CA 1
ATOM 1474 C C . LEU A 1 181 ? 2.874 5.848 -3.225 1.00 91.88 181 LEU A C 1
ATOM 1476 O O . LEU A 1 181 ? 2.259 5.802 -2.162 1.00 91.88 181 LEU A O 1
ATOM 1480 N N . GLY A 1 182 ? 3.598 6.899 -3.603 1.00 87.75 182 GLY A N 1
ATOM 1481 C CA . GLY A 1 182 ? 3.769 8.117 -2.827 1.00 87.75 182 GLY A CA 1
ATOM 1482 C C . GLY A 1 182 ? 5.174 8.681 -2.992 1.00 87.75 182 GLY A C 1
ATOM 1483 O O . GLY A 1 182 ? 6.156 8.048 -2.638 1.00 87.75 182 GLY A O 1
ATOM 1484 N N . SER A 1 183 ? 5.290 9.934 -3.445 1.00 72.88 183 SER A N 1
ATOM 1485 C CA . SER A 1 183 ? 6.589 10.636 -3.503 1.00 72.88 183 SER A CA 1
ATOM 1486 C C . SER A 1 183 ? 7.236 10.853 -2.121 1.00 72.88 183 SER A C 1
ATOM 1488 O O . SER A 1 183 ? 8.384 11.285 -2.029 1.00 72.88 183 SER A O 1
ATOM 1490 N N . ASN A 1 184 ? 6.469 10.641 -1.045 1.00 69.62 184 ASN A N 1
ATOM 1491 C CA . ASN A 1 184 ? 6.907 10.553 0.345 1.00 69.62 184 ASN A CA 1
ATOM 1492 C C . ASN A 1 184 ? 5.805 9.901 1.203 1.00 69.62 184 ASN A C 1
ATOM 1494 O O . ASN A 1 184 ? 4.653 9.822 0.778 1.00 69.62 184 ASN A O 1
ATOM 1498 N N . GLU A 1 185 ? 6.145 9.597 2.456 1.00 63.47 185 GLU A N 1
ATOM 1499 C CA . GLU A 1 185 ? 5.286 8.989 3.490 1.00 63.47 185 GLU A CA 1
ATOM 1500 C C . GLU A 1 185 ? 3.932 9.687 3.770 1.00 63.47 185 GLU A C 1
ATOM 1502 O O . GLU A 1 185 ? 3.092 9.154 4.493 1.00 63.47 185 GLU A O 1
ATOM 1507 N N . ASN A 1 186 ? 3.704 10.904 3.259 1.00 76.94 186 ASN A N 1
ATOM 1508 C CA . ASN A 1 186 ? 2.476 11.681 3.466 1.00 76.94 186 ASN A CA 1
ATOM 1509 C C . ASN A 1 186 ? 1.601 11.777 2.203 1.00 76.94 186 ASN A C 1
ATOM 1511 O O . ASN A 1 186 ? 0.552 12.421 2.238 1.00 76.94 186 ASN A O 1
ATOM 1515 N N . LYS A 1 187 ? 2.032 11.207 1.075 1.00 84.69 187 LYS A N 1
ATOM 1516 C CA . LYS A 1 187 ? 1.356 11.312 -0.225 1.00 84.69 187 LYS A CA 1
ATOM 1517 C C . LYS A 1 187 ? 1.104 9.926 -0.818 1.00 84.69 187 LYS A C 1
ATOM 1519 O O . LYS A 1 187 ? 1.625 8.932 -0.331 1.00 84.69 187 LYS A O 1
ATOM 1524 N N . GLY A 1 188 ? 0.295 9.876 -1.875 1.00 92.25 188 GLY A N 1
ATOM 1525 C CA . GLY A 1 188 ? -0.025 8.630 -2.574 1.00 92.25 188 GLY A CA 1
ATOM 1526 C C . GLY A 1 188 ? -0.743 7.607 -1.692 1.00 92.25 188 GLY A C 1
ATOM 1527 O O . GLY A 1 188 ? -1.379 7.956 -0.693 1.00 92.25 188 GLY A O 1
ATOM 1528 N N . ALA A 1 189 ? -0.649 6.343 -2.087 1.00 94.56 189 ALA A N 1
ATOM 1529 C CA . ALA A 1 189 ? -1.234 5.225 -1.364 1.00 94.56 189 ALA A CA 1
ATOM 1530 C C . ALA A 1 189 ? -0.611 5.020 0.028 1.00 94.56 189 ALA A C 1
ATOM 1532 O O . ALA A 1 189 ? -1.339 4.664 0.949 1.00 94.56 189 ALA A O 1
ATOM 1533 N N . GLU A 1 190 ? 0.685 5.294 0.217 1.00 91.75 190 GLU A N 1
ATOM 1534 C CA . GLU A 1 190 ? 1.350 5.227 1.529 1.00 91.75 190 GLU A CA 1
ATOM 1535 C C . GLU A 1 190 ? 0.750 6.214 2.531 1.00 91.75 190 GLU A C 1
ATOM 1537 O O . GLU A 1 190 ? 0.371 5.836 3.641 1.00 91.75 190 GLU A O 1
ATOM 1542 N N . GLY A 1 191 ? 0.605 7.478 2.124 1.00 92.25 191 GLY A N 1
ATOM 1543 C CA . GLY A 1 191 ? -0.003 8.503 2.965 1.00 92.25 191 GLY A CA 1
ATOM 1544 C C . GLY A 1 191 ? -1.463 8.190 3.294 1.00 92.25 191 GLY A C 1
ATOM 1545 O O . GLY A 1 191 ? -1.881 8.330 4.444 1.00 92.25 191 GLY A O 1
ATOM 1546 N N . GLN A 1 192 ? -2.235 7.726 2.304 1.00 94.75 192 GLN A N 1
ATOM 1547 C CA . GLN A 1 192 ? -3.627 7.299 2.498 1.00 94.75 192 GLN A CA 1
ATOM 1548 C C . GLN A 1 192 ? -3.732 6.128 3.475 1.00 94.75 192 GLN A C 1
ATOM 1550 O O . GLN A 1 192 ? -4.551 6.176 4.396 1.00 94.75 192 GLN A O 1
ATOM 1555 N N . LEU A 1 193 ? -2.875 5.116 3.305 1.00 95.81 193 LEU A N 1
ATOM 1556 C CA . LEU A 1 193 ? -2.765 3.987 4.213 1.00 95.81 193 LEU A CA 1
ATOM 1557 C C . LEU A 1 193 ? -2.503 4.510 5.619 1.00 95.81 193 LEU A C 1
ATOM 1559 O O . LEU A 1 193 ? -3.388 4.416 6.462 1.00 95.81 193 LEU A O 1
ATOM 1563 N N . ARG A 1 194 ? -1.385 5.195 5.855 1.00 93.81 194 ARG A N 1
ATOM 1564 C CA . ARG A 1 194 ? -1.011 5.701 7.183 1.00 93.81 194 ARG A CA 1
ATOM 1565 C C . ARG A 1 194 ? -2.093 6.570 7.846 1.00 93.81 194 ARG A C 1
ATOM 1567 O O . ARG A 1 194 ? -2.299 6.478 9.054 1.00 93.81 194 ARG A O 1
ATOM 1574 N N . THR A 1 195 ? -2.823 7.388 7.091 1.00 95.56 195 THR A N 1
ATOM 1575 C CA . THR A 1 195 ? -3.953 8.154 7.646 1.00 95.56 195 THR A CA 1
ATOM 1576 C C . THR A 1 195 ? -5.101 7.241 8.086 1.00 95.56 195 THR A C 1
ATOM 1578 O O . THR A 1 195 ? -5.597 7.387 9.203 1.00 95.56 195 THR A O 1
ATOM 1581 N N . SER A 1 196 ? -5.498 6.266 7.260 1.00 96.56 196 SER A N 1
ATOM 1582 C CA . SER A 1 196 ? -6.556 5.298 7.605 1.00 96.56 196 SER A CA 1
ATOM 1583 C C . SER A 1 196 ? -6.190 4.425 8.815 1.00 96.56 196 SER A C 1
ATOM 1585 O O . SER A 1 196 ? -7.032 4.128 9.668 1.00 96.56 196 SER A O 1
ATOM 1587 N N . VAL A 1 197 ? -4.901 4.091 8.927 1.00 95.75 197 VAL A N 1
ATOM 1588 C CA . VAL A 1 197 ? -4.277 3.401 10.054 1.00 95.75 197 VAL A CA 1
ATOM 1589 C C . VAL A 1 197 ? -4.479 4.177 11.349 1.00 95.75 197 VAL A C 1
ATOM 1591 O O . VAL A 1 197 ? -5.095 3.663 12.285 1.00 95.75 197 VAL A O 1
ATOM 1594 N N . HIS A 1 198 ? -3.994 5.420 11.384 1.00 95.81 198 HIS A N 1
ATOM 1595 C CA . HIS A 1 198 ? -4.057 6.258 12.575 1.00 95.81 198 HIS A CA 1
ATOM 1596 C C . HIS A 1 198 ? -5.493 6.584 12.965 1.00 95.81 198 HIS A C 1
ATOM 1598 O O . HIS A 1 198 ? -5.824 6.575 14.149 1.00 95.81 198 HIS A O 1
ATOM 1604 N N . PHE A 1 199 ? -6.364 6.822 11.983 1.00 96.44 199 PHE A N 1
ATOM 1605 C CA . PHE A 1 199 ? -7.773 7.068 12.250 1.00 96.44 199 PHE A CA 1
ATOM 1606 C C . PHE A 1 199 ? -8.436 5.851 12.911 1.00 96.44 199 PHE A C 1
ATOM 1608 O O . PHE A 1 199 ? -9.077 5.991 13.953 1.00 96.44 199 PHE A O 1
ATOM 1615 N N . SER A 1 200 ? -8.216 4.645 12.379 1.00 95.38 200 SER A N 1
ATOM 1616 C CA . SER A 1 200 ? -8.737 3.401 12.967 1.00 95.38 200 SER A CA 1
ATOM 1617 C C . SER A 1 200 ? -8.217 3.162 14.388 1.00 95.38 200 SER A C 1
ATOM 1619 O O . SER A 1 200 ? -8.997 2.846 15.289 1.00 95.38 200 SER A O 1
ATOM 1621 N N . GLU A 1 201 ? -6.916 3.371 14.609 1.00 95.31 201 GLU A N 1
ATOM 1622 C CA . GLU A 1 201 ? -6.273 3.286 15.927 1.00 95.31 201 GLU A CA 1
ATOM 1623 C C . GLU A 1 201 ? -6.870 4.256 16.934 1.00 95.31 201 GLU A C 1
ATOM 1625 O O . GLU A 1 201 ? -7.218 3.858 18.051 1.00 95.31 201 GLU A O 1
ATOM 1630 N N . GLN A 1 202 ? -7.046 5.512 16.535 1.00 95.94 202 GLN A N 1
ATOM 1631 C CA . GLN A 1 202 ? -7.626 6.528 17.393 1.00 95.94 202 GLN A CA 1
ATOM 1632 C C . GLN A 1 202 ? -9.063 6.167 17.784 1.00 95.94 202 GLN A C 1
ATOM 1634 O O . GLN A 1 202 ? -9.401 6.236 18.967 1.00 95.94 202 GLN A O 1
ATOM 1639 N N . GLN A 1 203 ? -9.900 5.746 16.829 1.00 93.94 203 GLN A N 1
ATOM 1640 C CA . GLN A 1 203 ? -11.301 5.416 17.108 1.00 93.94 203 GLN A CA 1
ATOM 1641 C C . GLN A 1 203 ? -11.441 4.198 18.040 1.00 93.94 203 GLN A C 1
ATOM 1643 O O . GLN A 1 203 ? -12.217 4.240 18.997 1.00 93.94 203 GLN A O 1
ATOM 1648 N N . ILE A 1 204 ? -10.657 3.134 17.825 1.00 92.81 204 ILE A N 1
ATOM 1649 C CA . ILE A 1 204 ? -10.684 1.937 18.687 1.00 92.81 204 ILE A CA 1
ATOM 1650 C C . ILE A 1 204 ? -10.147 2.253 20.086 1.00 92.81 204 ILE A C 1
ATOM 1652 O O . ILE A 1 204 ? -10.740 1.834 21.082 1.00 92.81 204 ILE A O 1
ATOM 1656 N N . THR A 1 205 ? -9.076 3.044 20.180 1.00 92.00 205 THR A N 1
ATOM 1657 C CA . THR A 1 205 ? -8.517 3.471 21.472 1.00 92.00 205 THR A CA 1
ATOM 1658 C C . THR A 1 205 ? -9.535 4.295 22.260 1.00 92.00 205 THR A C 1
ATOM 1660 O O . THR A 1 205 ? -9.768 4.037 23.440 1.00 92.00 205 THR A O 1
ATOM 1663 N N . GLN A 1 206 ? -10.204 5.251 21.609 1.00 90.69 206 GLN A N 1
ATOM 1664 C CA . GLN A 1 206 ? -11.250 6.059 22.239 1.00 90.69 206 GLN A CA 1
ATOM 1665 C C . GLN A 1 206 ? -12.454 5.220 22.687 1.00 90.69 206 GLN A C 1
ATOM 1667 O O . GLN A 1 206 ? -13.021 5.492 23.750 1.00 90.69 206 GLN A O 1
ATOM 1672 N N . LEU A 1 207 ? -12.840 4.193 21.921 1.00 89.38 207 LEU A N 1
ATOM 1673 C CA . LEU A 1 207 ? -13.879 3.248 22.334 1.00 89.38 207 LEU A CA 1
ATOM 1674 C C . LEU A 1 207 ? -13.457 2.470 23.585 1.00 89.38 207 LEU A C 1
ATOM 1676 O O . LEU A 1 207 ? -14.221 2.430 24.545 1.00 89.38 207 LEU A O 1
ATOM 1680 N N . SER A 1 208 ? -12.249 1.899 23.597 1.00 88.75 208 SER A N 1
ATOM 1681 C CA . SER A 1 208 ? -11.720 1.156 24.748 1.00 88.75 208 SER A CA 1
ATOM 1682 C C . SER A 1 208 ? -11.673 2.022 26.013 1.00 88.75 208 SER A C 1
ATOM 1684 O O . SER A 1 208 ? -12.149 1.600 27.067 1.00 88.75 208 SER A O 1
ATOM 1686 N N . LEU A 1 209 ? -11.207 3.272 25.898 1.00 87.94 209 LEU A N 1
ATOM 1687 C CA . LEU A 1 209 ? -11.227 4.241 26.999 1.00 87.94 209 LEU A CA 1
ATOM 1688 C C . LEU A 1 209 ? -12.654 4.548 27.474 1.00 87.94 209 LEU A C 1
ATOM 1690 O O . LEU A 1 209 ? -12.906 4.536 28.677 1.00 87.94 209 LEU A O 1
ATOM 1694 N N . SER A 1 210 ? -13.594 4.768 26.547 1.00 84.94 210 SER A N 1
ATOM 1695 C CA . SER A 1 210 ? -14.998 5.052 26.885 1.00 84.94 210 SER A CA 1
ATOM 1696 C C . SER A 1 210 ? -15.647 3.875 27.625 1.00 84.94 210 SER A C 1
ATOM 1698 O O . SER A 1 210 ? -16.287 4.069 28.655 1.00 84.94 210 SER A O 1
ATOM 1700 N N . VAL A 1 211 ? -15.449 2.646 27.136 1.00 84.06 211 VAL A N 1
ATOM 1701 C CA . VAL A 1 211 ? -15.994 1.425 27.754 1.00 84.06 211 VAL A CA 1
ATOM 1702 C C . VAL A 1 211 ? -15.374 1.186 29.129 1.00 84.06 211 VAL A C 1
ATOM 1704 O O . VAL A 1 211 ? -16.088 0.857 30.078 1.00 84.06 211 VAL A O 1
ATOM 1707 N N . ARG A 1 212 ? -14.064 1.402 29.282 1.00 84.19 212 ARG A N 1
ATOM 1708 C CA . ARG A 1 212 ? -13.387 1.281 30.578 1.00 84.19 212 ARG A CA 1
ATOM 1709 C C . ARG A 1 212 ? -13.900 2.302 31.590 1.00 84.19 212 ARG A C 1
ATOM 1711 O O . ARG A 1 212 ? -14.182 1.932 32.726 1.00 84.19 212 ARG A O 1
ATOM 1718 N N . GLN A 1 213 ? -14.066 3.558 31.183 1.00 84.38 213 GLN A N 1
ATOM 1719 C CA . GLN A 1 213 ? -14.586 4.607 32.058 1.00 84.38 213 GLN A CA 1
ATOM 1720 C C . GLN A 1 213 ? -16.022 4.305 32.517 1.00 84.38 213 GLN A C 1
ATOM 1722 O O . GLN A 1 213 ? -16.340 4.460 33.698 1.00 84.38 213 GLN A O 1
ATOM 1727 N N . GLU A 1 214 ? -16.875 3.819 31.613 1.00 80.81 214 GLU A N 1
ATOM 1728 C CA . GLU A 1 214 ? -18.239 3.388 31.944 1.00 80.81 214 GLU A CA 1
ATOM 1729 C C . GLU A 1 214 ? -18.229 2.184 32.901 1.00 80.81 214 GLU A C 1
ATOM 1731 O O . GLU A 1 214 ? -18.972 2.146 33.882 1.00 80.81 214 GLU A O 1
ATOM 1736 N N . THR A 1 215 ? -17.313 1.234 32.683 1.00 80.44 215 THR A N 1
ATOM 1737 C CA . THR A 1 215 ? -17.104 0.081 33.573 1.00 80.44 215 THR A CA 1
ATOM 1738 C C . THR A 1 215 ? -16.739 0.525 34.987 1.00 80.44 215 THR A C 1
ATOM 1740 O O . THR A 1 215 ? -17.359 0.088 35.956 1.00 80.44 215 THR A O 1
ATOM 1743 N N . GLU A 1 216 ? -15.753 1.414 35.122 1.00 82.56 216 GLU A N 1
ATOM 1744 C CA . GLU A 1 216 ? -15.313 1.939 36.417 1.00 82.56 216 GLU A CA 1
ATOM 1745 C C . GLU A 1 216 ? -16.428 2.733 37.113 1.00 82.56 216 GLU A C 1
ATOM 1747 O O . GLU A 1 216 ? -16.594 2.636 38.332 1.00 82.56 216 GLU A O 1
ATOM 1752 N N . THR A 1 217 ? -17.237 3.465 36.345 1.00 82.19 217 THR A N 1
ATOM 1753 C CA . THR A 1 217 ? -18.371 4.238 36.866 1.00 82.19 217 THR A CA 1
ATOM 1754 C C . THR A 1 217 ? -19.464 3.322 37.409 1.00 82.19 217 THR A C 1
ATOM 1756 O O . THR A 1 217 ? -19.901 3.510 38.548 1.00 82.19 217 THR A O 1
ATOM 1759 N N . GLN A 1 218 ? -19.851 2.279 36.667 1.00 76.38 218 GLN A N 1
ATOM 1760 C CA . GLN A 1 218 ? -20.837 1.305 37.145 1.00 76.38 21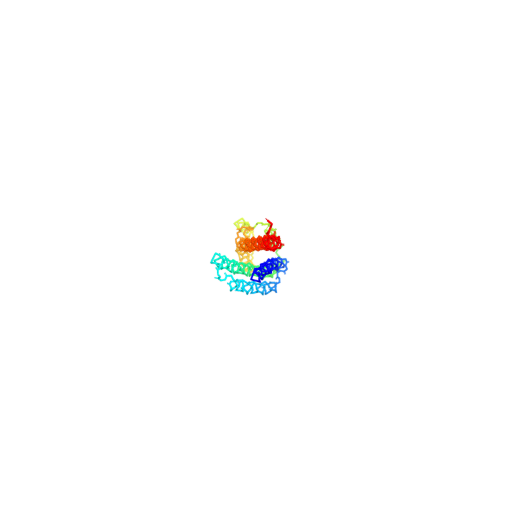8 GLN A CA 1
ATOM 1761 C C . GLN A 1 218 ? -20.336 0.499 38.347 1.00 76.38 218 GLN A C 1
ATOM 1763 O O . GLN A 1 218 ? -21.102 0.263 39.283 1.00 76.38 218 GLN A O 1
ATOM 1768 N N . LEU A 1 219 ? -19.055 0.114 38.371 1.00 77.62 219 LEU A N 1
ATOM 1769 C CA . LEU A 1 219 ? -18.463 -0.566 39.528 1.00 77.62 219 LEU A CA 1
ATOM 1770 C C . LEU A 1 219 ? -18.499 0.320 40.780 1.00 77.62 219 LEU A C 1
ATOM 1772 O O . LEU A 1 219 ? -18.884 -0.151 41.852 1.00 77.62 219 LEU A O 1
ATOM 1776 N N . ARG A 1 220 ? -18.168 1.614 40.651 1.00 81.38 220 ARG A N 1
ATOM 1777 C CA . ARG A 1 220 ? -18.268 2.577 41.759 1.00 81.38 220 ARG A CA 1
ATOM 1778 C C . ARG A 1 220 ? -19.708 2.748 42.234 1.00 81.38 220 ARG A C 1
ATOM 1780 O O . ARG A 1 220 ? -19.949 2.647 43.434 1.00 81.38 220 ARG A O 1
ATOM 1787 N N . GLN A 1 221 ? -20.660 2.970 41.326 1.00 77.56 221 GLN A N 1
ATOM 1788 C CA . GLN A 1 221 ? -22.076 3.126 41.684 1.00 77.56 221 GLN A CA 1
ATOM 1789 C C . GLN A 1 221 ? -22.624 1.885 42.398 1.00 77.56 221 GLN A C 1
ATOM 1791 O O . GLN A 1 221 ? -23.242 2.013 43.454 1.00 77.56 221 GLN A O 1
ATOM 1796 N N . SER A 1 222 ? -22.332 0.684 41.889 1.00 74.12 222 SER A N 1
ATOM 1797 C CA . SER A 1 222 ? -22.717 -0.570 42.546 1.00 74.12 222 SER A CA 1
ATOM 1798 C C . SER A 1 222 ? -22.095 -0.707 43.941 1.00 74.12 222 SER A C 1
ATOM 1800 O O . SER A 1 222 ? -22.768 -1.160 44.866 1.00 74.12 222 SER A O 1
ATOM 1802 N N . GLY A 1 223 ? -20.833 -0.298 44.117 1.00 75.12 223 GLY A N 1
ATOM 1803 C CA . GLY A 1 223 ? -20.163 -0.296 45.419 1.00 75.12 223 GLY A CA 1
ATOM 1804 C C . GLY A 1 223 ? -20.817 0.654 46.427 1.00 75.12 223 GLY A C 1
ATOM 1805 O O . GLY A 1 223 ? -21.055 0.268 47.573 1.00 75.12 223 GLY A O 1
ATOM 1806 N N . TYR A 1 224 ? -21.178 1.868 45.997 1.00 75.88 224 TYR A N 1
ATOM 1807 C CA . TYR A 1 224 ? -21.903 2.828 46.837 1.00 75.88 224 TYR A CA 1
ATOM 1808 C C . TYR A 1 224 ? -23.284 2.310 47.254 1.00 75.88 224 TYR A C 1
ATOM 1810 O O . TYR A 1 224 ? -23.631 2.400 48.431 1.00 75.88 224 TYR A O 1
ATOM 1818 N N . VAL A 1 225 ? -24.052 1.731 46.323 1.00 76.00 225 VAL A N 1
ATOM 1819 C CA . VAL A 1 225 ? -25.369 1.142 46.626 1.00 76.00 225 VAL A CA 1
ATOM 1820 C C . VAL A 1 225 ? -25.237 -0.004 47.634 1.00 76.00 225 VAL A C 1
ATOM 1822 O O . VAL A 1 225 ? -26.020 -0.076 48.581 1.00 76.00 225 VAL A O 1
ATOM 1825 N N . MET A 1 226 ? -24.215 -0.857 47.497 1.00 78.25 226 MET A N 1
ATOM 1826 C CA . MET A 1 226 ? -23.954 -1.940 48.450 1.00 78.25 226 MET A CA 1
ATOM 1827 C C . MET A 1 226 ? -23.657 -1.404 49.857 1.00 78.25 226 MET A C 1
ATOM 1829 O O . MET A 1 226 ? -24.293 -1.838 50.817 1.00 78.25 226 MET A O 1
ATOM 1833 N N . LEU A 1 227 ? -22.753 -0.425 49.989 1.00 83.25 227 LEU A N 1
ATOM 1834 C CA . LEU A 1 227 ? -22.427 0.192 51.281 1.00 83.25 227 LEU A CA 1
ATOM 1835 C C . LEU A 1 227 ? -23.655 0.838 51.929 1.00 83.25 227 LEU A C 1
ATOM 1837 O O . LEU A 1 227 ? -23.896 0.629 53.115 1.00 83.25 227 LEU A O 1
ATOM 1841 N N . LEU A 1 228 ? -24.453 1.574 51.152 1.00 86.81 228 LEU A N 1
ATOM 1842 C CA . LEU A 1 228 ? -25.654 2.246 51.646 1.00 86.81 228 LEU A CA 1
ATOM 1843 C C . LEU A 1 228 ? -26.728 1.244 52.103 1.00 86.81 228 LEU A C 1
ATOM 1845 O O . LEU A 1 228 ? -27.360 1.437 53.137 1.00 86.81 228 LEU A O 1
ATOM 1849 N N . SER A 1 229 ? -26.905 0.133 51.384 1.00 82.81 229 SER A N 1
ATOM 1850 C CA . SER A 1 229 ? -27.811 -0.937 51.823 1.00 82.81 229 SER A CA 1
ATOM 1851 C C . SER A 1 229 ? -27.345 -1.596 53.130 1.00 82.81 229 SER A C 1
ATOM 1853 O O . SER A 1 229 ? -28.160 -1.881 54.010 1.00 82.81 229 SER A O 1
ATOM 1855 N N . LEU A 1 230 ? -26.029 -1.769 53.301 1.00 88.81 230 LEU A N 1
ATOM 1856 C CA . LEU A 1 230 ? -25.435 -2.363 54.494 1.00 88.81 230 LEU A CA 1
ATOM 1857 C C . LEU A 1 230 ? -25.570 -1.439 55.711 1.00 88.81 230 LEU A C 1
ATOM 1859 O O . LEU A 1 230 ? -25.871 -1.918 56.805 1.00 88.81 230 LEU A O 1
ATOM 1863 N N . THR A 1 231 ? -25.387 -0.126 55.542 1.00 84.50 231 THR A N 1
ATOM 1864 C CA . THR A 1 231 ? -25.578 0.848 56.629 1.00 84.50 231 THR A CA 1
ATOM 1865 C C . THR A 1 231 ? -27.040 0.930 57.053 1.00 84.50 231 THR A C 1
ATOM 1867 O O . THR A 1 231 ? -27.321 0.878 58.249 1.00 84.50 231 THR A O 1
ATOM 1870 N N . ILE A 1 232 ? -27.977 0.955 56.099 1.00 90.19 232 ILE A N 1
ATOM 1871 C CA . ILE A 1 232 ? -29.418 0.922 56.388 1.00 90.19 232 ILE A CA 1
ATOM 1872 C C . ILE A 1 232 ? -29.786 -0.351 57.160 1.00 90.19 232 ILE A C 1
ATOM 1874 O O . ILE A 1 232 ? -30.494 -0.274 58.164 1.00 90.19 232 ILE A O 1
ATOM 1878 N N . MET A 1 233 ? -29.267 -1.512 56.751 1.00 90.25 233 MET A N 1
ATOM 1879 C CA . MET A 1 233 ? -29.492 -2.777 57.456 1.00 90.25 233 MET A CA 1
ATOM 1880 C C . MET A 1 233 ? -29.000 -2.720 58.911 1.00 90.25 233 MET A C 1
ATOM 1882 O O . MET A 1 233 ? -29.726 -3.136 59.814 1.00 90.25 233 MET A O 1
ATOM 1886 N N . HIS A 1 234 ? -27.808 -2.164 59.161 1.00 87.44 234 HIS A N 1
ATOM 1887 C CA . HIS A 1 234 ? -27.288 -1.982 60.522 1.00 87.44 234 HIS A CA 1
ATOM 1888 C C . HIS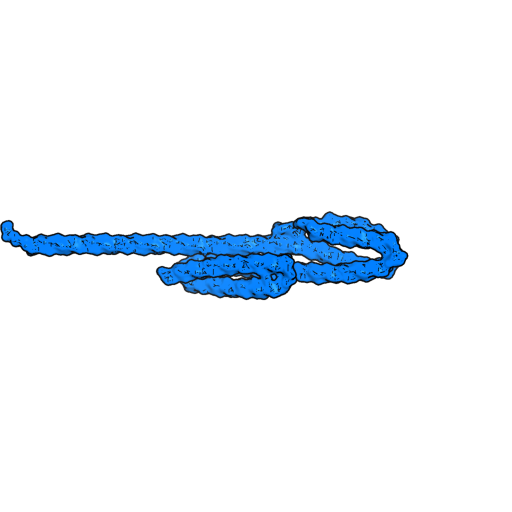 A 1 234 ? -28.161 -1.032 61.350 1.00 87.44 234 HIS A C 1
ATOM 1890 O O . HIS A 1 234 ? -28.470 -1.342 62.499 1.00 87.44 234 HIS A O 1
ATOM 1896 N N . CYS A 1 235 ? -28.606 0.088 60.774 1.00 90.06 235 CYS A N 1
ATOM 1897 C CA . CYS A 1 235 ? -29.519 1.017 61.442 1.00 90.06 235 CYS A CA 1
ATOM 1898 C C . CYS A 1 235 ? -30.828 0.327 61.851 1.00 90.06 235 CYS A C 1
ATOM 1900 O O . CYS A 1 235 ? -31.253 0.461 62.997 1.00 90.06 235 CYS A O 1
ATOM 1902 N N . ILE A 1 236 ? -31.431 -0.460 60.953 1.00 90.88 236 ILE A N 1
ATOM 1903 C CA . ILE A 1 236 ? -32.663 -1.213 61.232 1.00 90.88 236 ILE A CA 1
ATOM 1904 C C . ILE A 1 236 ? -32.439 -2.225 62.362 1.00 90.88 236 ILE A C 1
ATOM 1906 O O . ILE A 1 236 ? -33.266 -2.324 63.270 1.00 90.88 236 ILE A O 1
ATOM 1910 N N . LEU A 1 237 ? -31.315 -2.949 62.338 1.00 88.50 237 LEU A N 1
ATOM 1911 C CA . LEU A 1 237 ? -30.981 -3.949 63.353 1.00 88.50 237 LEU A CA 1
ATOM 1912 C C . LEU A 1 237 ? -30.809 -3.316 64.741 1.00 88.50 237 LEU A C 1
ATOM 1914 O O . LEU A 1 237 ? -31.339 -3.829 65.725 1.00 88.50 237 LEU A O 1
ATOM 1918 N N . ILE A 1 238 ? -30.118 -2.173 64.809 1.00 90.81 238 ILE A N 1
ATOM 1919 C CA . ILE A 1 238 ? -29.928 -1.403 66.045 1.00 90.81 238 ILE A CA 1
ATOM 1920 C C . ILE A 1 238 ? -31.275 -0.890 66.564 1.00 90.81 238 ILE A C 1
ATOM 1922 O O . ILE A 1 238 ? -31.573 -1.061 67.745 1.00 90.81 238 ILE A O 1
ATOM 1926 N N . SER A 1 239 ? -32.120 -0.314 65.703 1.00 87.19 239 SER A N 1
ATOM 1927 C CA . SER A 1 239 ? -33.454 0.154 66.099 1.00 87.19 239 SER A CA 1
ATOM 1928 C C . SER A 1 239 ? -34.343 -0.978 66.623 1.00 87.19 239 SER A C 1
ATOM 1930 O O . SER A 1 239 ? -35.034 -0.789 67.623 1.00 87.19 239 SER A O 1
ATOM 1932 N N . LEU A 1 240 ? -34.293 -2.165 66.009 1.00 89.19 240 LEU A N 1
ATOM 1933 C CA . LEU A 1 240 ? -34.987 -3.366 66.492 1.00 89.19 240 LEU A CA 1
ATOM 1934 C C . LEU A 1 240 ? -34.485 -3.807 67.870 1.00 89.19 240 LEU A C 1
ATOM 1936 O O . LEU A 1 240 ? -35.292 -4.102 68.750 1.00 89.19 240 LEU A O 1
ATOM 1940 N N . LEU A 1 241 ? -33.167 -3.818 68.074 1.00 87.12 241 LEU A N 1
ATOM 1941 C CA . LEU A 1 241 ? -32.544 -4.148 69.358 1.00 87.12 241 LEU A CA 1
ATOM 1942 C C . LEU A 1 241 ? -32.982 -3.176 70.458 1.00 87.12 241 LEU A C 1
ATOM 1944 O O . LEU A 1 241 ? -33.425 -3.607 71.521 1.00 87.12 241 LEU A O 1
ATOM 1948 N N . VAL A 1 242 ? -32.935 -1.871 70.182 1.00 89.31 242 VAL A N 1
ATOM 1949 C CA . VAL A 1 242 ? -33.391 -0.827 71.112 1.00 89.31 242 VAL A CA 1
ATOM 1950 C C . VAL A 1 242 ? -34.879 -0.986 71.429 1.00 89.31 242 VAL A C 1
ATOM 1952 O O . VAL A 1 242 ? -35.263 -0.892 72.596 1.00 89.31 242 VAL A O 1
ATOM 1955 N N . PHE A 1 243 ? -35.714 -1.272 70.428 1.00 84.88 243 PHE A N 1
ATOM 1956 C CA . PHE A 1 243 ? -37.147 -1.513 70.613 1.00 84.88 243 PHE A CA 1
ATOM 1957 C C . PHE A 1 243 ? -37.429 -2.744 71.490 1.00 84.88 243 PHE A C 1
ATOM 1959 O O . PHE A 1 243 ? -38.279 -2.702 72.379 1.00 84.88 243 PHE A O 1
ATOM 1966 N N . LEU A 1 244 ? -36.700 -3.843 71.283 1.00 85.75 244 LEU A N 1
ATOM 1967 C CA . LEU A 1 244 ? -36.832 -5.047 72.106 1.00 85.75 244 LEU A CA 1
ATOM 1968 C C . LEU A 1 244 ? -36.407 -4.791 73.556 1.00 85.75 244 LEU A C 1
ATOM 1970 O O . LEU A 1 244 ? -37.124 -5.190 74.473 1.00 85.75 244 LEU A O 1
ATOM 1974 N N . ILE A 1 245 ? -35.298 -4.078 73.768 1.00 84.69 245 ILE A N 1
ATOM 1975 C CA . ILE A 1 245 ? -34.802 -3.725 75.107 1.00 84.69 245 ILE A CA 1
ATOM 1976 C C . ILE A 1 245 ? -35.790 -2.803 75.834 1.00 84.69 245 ILE A C 1
ATOM 1978 O O . ILE A 1 245 ? -36.126 -3.052 76.989 1.00 84.69 245 ILE A O 1
ATOM 1982 N N . THR A 1 246 ? -36.310 -1.768 75.165 1.00 78.94 246 THR A N 1
ATOM 1983 C CA . THR A 1 246 ? -37.308 -0.857 75.764 1.00 78.94 246 THR A CA 1
ATOM 1984 C C . THR A 1 246 ? -38.618 -1.560 76.104 1.00 78.94 246 THR A C 1
ATOM 1986 O O . THR A 1 246 ? -39.266 -1.196 77.080 1.00 78.94 246 THR A O 1
ATOM 1989 N N . ARG A 1 247 ? -38.998 -2.602 75.358 1.00 75.88 247 ARG A N 1
ATOM 1990 C CA . ARG A 1 247 ? -40.189 -3.409 75.656 1.00 75.88 247 ARG A CA 1
ATOM 1991 C C . ARG A 1 247 ? -39.983 -4.404 76.808 1.00 75.88 247 ARG A C 1
ATOM 1993 O O . ARG A 1 247 ? -40.965 -4.824 77.412 1.00 75.88 247 ARG A O 1
ATOM 2000 N N . GLN A 1 248 ? -38.738 -4.783 77.103 1.00 72.31 248 GLN A N 1
ATOM 2001 C CA . GLN A 1 248 ? -38.377 -5.691 78.201 1.00 72.31 248 GLN A CA 1
ATOM 2002 C C . GLN A 1 248 ? -38.142 -4.979 79.546 1.00 72.31 248 GLN A C 1
ATOM 2004 O O . GLN A 1 248 ? -38.051 -5.651 80.571 1.00 72.31 248 GLN A O 1
ATOM 2009 N N . GLN A 1 249 ? -38.071 -3.645 79.575 1.00 59.91 249 GLN A N 1
ATOM 2010 C CA . GLN A 1 249 ? -38.001 -2.873 80.821 1.00 59.91 249 GLN A CA 1
ATOM 2011 C C . GLN A 1 249 ? -39.376 -2.904 81.530 1.00 59.91 249 GLN A C 1
ATOM 2013 O O . GLN A 1 249 ? -40.371 -2.476 80.935 1.00 59.91 249 GLN A O 1
ATOM 2018 N N . PRO A 1 250 ? -39.485 -3.414 82.773 1.00 54.25 250 PRO A N 1
ATOM 2019 C CA . PRO A 1 250 ? -40.738 -3.383 83.522 1.00 54.25 250 PRO A CA 1
ATOM 2020 C C . PRO A 1 250 ? -41.128 -1.932 83.828 1.00 54.25 250 PRO A C 1
ATOM 2022 O O . PRO A 1 250 ? -40.286 -1.130 84.223 1.00 54.25 250 PRO A O 1
ATOM 2025 N N . LYS A 1 251 ? -42.411 -1.591 83.648 1.00 55.16 251 LYS A N 1
ATOM 2026 C CA . LYS A 1 251 ? -42.954 -0.289 84.059 1.00 55.16 251 LYS A CA 1
ATOM 2027 C C . LYS A 1 251 ? -42.872 -0.183 85.588 1.00 55.16 251 LYS A C 1
ATOM 2029 O O . LYS A 1 251 ? -43.696 -0.791 86.269 1.00 55.16 251 LYS A O 1
ATOM 2034 N N . THR A 1 252 ? -41.879 0.540 86.097 1.00 48.19 252 THR A N 1
ATOM 2035 C CA . THR A 1 252 ? -41.794 1.015 87.489 1.00 48.19 252 THR A CA 1
ATOM 2036 C C . THR A 1 252 ? -42.272 2.448 87.581 1.00 48.19 252 THR A C 1
ATOM 2038 O O . THR A 1 252 ? -41.839 3.237 86.710 1.00 48.19 252 THR A O 1
#

pLDDT: mean 89.39, std 9.23, range [48.19, 98.19]